Protein AF-0000000078788244 (afdb_homodimer)

Nearest PDB structures (foldseek):
  1vki-assembly1_A  TM=9.410E-01  e=3.505E-19  Agrobacterium fabrum str. C58
  1vjf-assembly1_A  TM=9.534E-01  e=8.726E-17  Caulobacter vibrioides CB15
  8huz-assembly3_B  TM=8.886E-01  e=1.284E-14  Mus musculus
  8huz-assembly4_C  TM=8.875E-01  e=1.465E-14  Mus musculus
  8huz-assembly6_E  TM=8.703E-01  e=2.645E-14  Mus musculus

Solvent-accessible surface area (backbone atoms only — not comparable to full-atom values): 17478 Å² total; per-residue (Å²): 133,55,61,65,56,57,51,50,3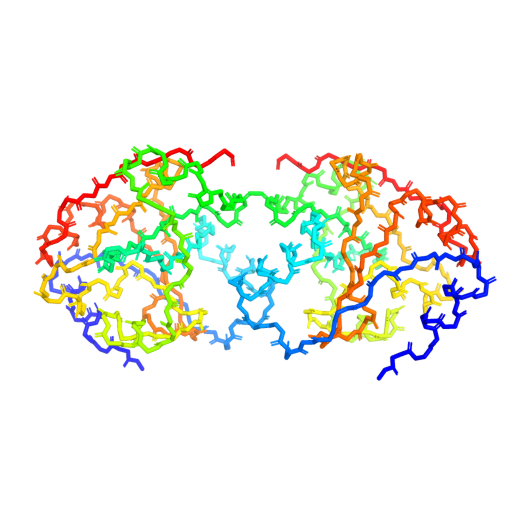4,56,74,70,68,53,68,68,48,78,44,81,50,71,68,66,79,36,70,67,54,47,51,51,53,27,58,75,62,68,34,52,59,53,39,54,45,54,31,26,32,84,85,68,47,34,34,41,35,40,35,46,53,37,47,50,86,49,48,67,60,52,18,57,75,68,74,47,60,68,52,41,75,50,50,62,66,54,35,36,70,43,33,60,27,48,88,75,17,51,29,80,64,21,49,69,56,27,80,79,60,62,60,42,41,36,36,21,52,70,58,73,67,36,67,40,36,44,38,26,65,43,36,50,39,39,42,32,37,32,46,34,62,52,43,64,70,44,50,26,46,75,57,66,49,61,69,63,43,78,41,81,71,107,132,56,60,67,56,56,51,52,34,55,74,71,68,52,70,68,49,81,45,81,52,71,69,68,79,35,70,67,53,47,51,51,52,26,57,76,62,66,33,50,58,54,38,54,44,54,30,26,33,85,85,70,47,34,33,40,36,39,37,46,53,35,47,50,86,48,48,68,60,51,18,60,76,67,74,48,60,68,53,43,75,49,51,63,65,54,35,34,68,42,32,60,27,46,88,74,15,52,28,82,64,22,49,69,56,29,81,79,61,61,62,42,40,36,35,19,53,71,58,74,68,36,68,39,36,44,39,26,66,43,36,49,40,40,41,30,38,33,47,35,61,52,44,64,70,44,51,27,47,73,57,66,49,60,70,60,44,79,40,80,72,108

Secondary structure (DSSP, 8-state):
--HHHHHHHHHHT--EEEEE-SPP-SHHHHHHHHHHHT-B-EEEEEEE-TT--EEEEEEETTS---HHHHHHHTT-S--EEPPHHHHHHHHS--TT---GGGGGG-TT--EEEEEEHHHHT-SEEEE-SSSTTEEEEEEHHHIIIIIHHHTT---EEEE---/--HHHHHHHHHHT--EEEEE-SPP-SHHHHHHHHHHHT-B-EEEEEEE-TT--EEEEEEETTS---HHHHHHHTT-S--EEPPHHHHHHHHS--TT---GGGGGG-TT--EEEEEEHHHHT-SEEEE-SSSTTEEEEEEHHHIIIIIHHHTT---EEEE---

Organism: NCBI:txid997887

pLDDT: mean 93.88, std 5.78, range [55.34, 98.62]

Radius of gyration: 20.74 Å; Cα contacts (8 Å, |Δi|>4): 642; chains: 2; bounding box: 40×56×41 Å

Foldseek 3Di:
DPVVLVVLCVVLVFDKDKDFAPFDDDPVVQVVVCVVRVAFAKDWFWKAAPVGQIEIEIDGPPFDDDQVQVCVVVVHHGIDGDDQVCCCQQQVAGPSQDWPSSNLRRQVQRYAYEYEPVLLPTQWHWHHNRDRRMIMIGGSCCCQPGVCVVSPNNDHHYDHRD/DPVVLVVLCVVLVFDKDKDFAPFDDDPVVQVVVCVVRVAFAKDWFWKAAPVGQIEIEIDGPPFDDDQVQVCVVVVHHGIDGDDQVCCCQQQVAGPSQDWPSSNLSNQVQRYAYEYEPVLLPTQWHWHHNRDRRMIMIGGSCCCQPGVCVVSPNNDHHYDHRD

Structure (mmCIF, N/CA/C/O backbone):
data_AF-0000000078788244-model_v1
#
loop_
_entity.id
_entity.type
_entity.pdbx_description
1 polymer 'YbaK/aminoacyl-tRNA synthetase-associated domain-containing protein'
#
loop_
_atom_site.group_PDB
_atom_site.id
_atom_site.type_symbol
_atom_site.label_atom_id
_atom_site.label_alt_id
_atom_site.label_comp_id
_atom_site.label_asym_id
_atom_site.label_entity_id
_atom_site.label_seq_id
_atom_site.pdbx_PDB_ins_code
_atom_site.Cartn_x
_atom_site.Cartn_y
_atom_site.Cartn_z
_atom_site.occupancy
_atom_site.B_iso_or_equiv
_atom_site.auth_seq_id
_atom_site.auth_comp_id
_atom_site.auth_asym_id
_atom_site.auth_atom_id
_atom_site.pdbx_PDB_model_num
ATOM 1 N N . MET A 1 1 ? -7.57 7.066 21.5 1 55.34 1 MET A N 1
ATOM 2 C CA . MET A 1 1 ? -8.211 8.188 20.828 1 55.34 1 MET A CA 1
ATOM 3 C C . MET A 1 1 ? -7.422 9.477 21.031 1 55.34 1 MET A C 1
ATOM 5 O O . MET A 1 1 ? -6.84 9.688 22.094 1 55.34 1 MET A O 1
ATOM 9 N N . LYS A 1 2 ? -6.844 10.07 19.922 1 69.75 2 LYS A N 1
ATOM 10 C CA . LYS A 1 2 ? -6.176 11.367 20.047 1 69.75 2 LYS A CA 1
ATOM 11 C C . LYS A 1 2 ? -7.188 12.5 20.125 1 69.75 2 LYS A C 1
ATOM 13 O O . LYS A 1 2 ? -7.617 13.031 19.094 1 69.75 2 LYS A O 1
ATOM 18 N N . PRO A 1 3 ? -7.504 12.797 21.328 1 79.62 3 PRO A N 1
ATOM 19 C CA . PRO A 1 3 ? -8.609 13.727 21.562 1 79.62 3 PRO A CA 1
ATOM 20 C C . PRO A 1 3 ? -8.367 15.094 20.922 1 79.62 3 PRO A C 1
ATOM 22 O O . PRO A 1 3 ? -9.32 15.773 20.516 1 79.62 3 PRO A O 1
ATOM 25 N N . GLU A 1 4 ? -7.184 15.414 20.797 1 91.44 4 GLU A N 1
ATOM 26 C CA . GLU A 1 4 ? -6.867 16.75 20.312 1 91.44 4 GLU A CA 1
ATOM 27 C C . GLU A 1 4 ? -7.336 16.953 18.875 1 91.44 4 GLU A C 1
ATOM 29 O O . GLU A 1 4 ? -7.809 18.031 18.5 1 91.44 4 GLU A O 1
ATOM 34 N N . ILE A 1 5 ? -7.328 15.953 18.125 1 95.12 5 ILE A N 1
ATOM 35 C CA . ILE A 1 5 ? -7.73 16.016 16.719 1 95.12 5 ILE A CA 1
ATOM 36 C C . ILE A 1 5 ? -9.234 16.266 16.625 1 95.12 5 ILE A C 1
ATOM 38 O O . ILE A 1 5 ? -9.68 17.188 15.938 1 95.12 5 ILE A O 1
ATOM 42 N N . TYR A 1 6 ? -9.961 15.539 17.391 1 95.62 6 TYR A N 1
ATOM 43 C CA . TYR A 1 6 ? -11.414 15.656 17.344 1 95.62 6 TYR A CA 1
ATOM 44 C C . TYR A 1 6 ? -11.867 17 17.906 1 95.62 6 TYR A C 1
ATOM 46 O O . TYR A 1 6 ? -12.766 17.641 17.359 1 95.62 6 TYR A O 1
ATOM 54 N N . HIS A 1 7 ? -11.242 17.328 18.938 1 96.75 7 HIS A N 1
ATOM 55 C CA . HIS A 1 7 ? -11.555 18.625 19.531 1 96.75 7 HIS A CA 1
ATOM 56 C C . HIS A 1 7 ? -11.328 19.766 18.531 1 96.75 7 HIS A C 1
ATOM 58 O O . HIS A 1 7 ? -12.156 20.656 18.406 1 96.75 7 HIS A O 1
ATOM 64 N N . THR A 1 8 ? -10.195 19.719 17.875 1 96.94 8 THR A N 1
ATOM 65 C CA . THR A 1 8 ? -9.844 20.75 16.906 1 96.94 8 THR A CA 1
ATOM 66 C C . THR A 1 8 ? -10.844 20.766 15.75 1 96.94 8 THR A C 1
ATOM 68 O O . THR A 1 8 ? -11.312 21.828 15.344 1 96.94 8 THR A O 1
ATOM 71 N N . LEU A 1 9 ? -11.219 19.625 15.219 1 97.62 9 LEU A N 1
ATOM 72 C CA . LEU A 1 9 ? -12.195 19.547 14.141 1 97.62 9 LEU A CA 1
ATOM 73 C C . LEU A 1 9 ? -13.539 20.109 14.57 1 97.62 9 LEU A C 1
ATOM 75 O O . LEU A 1 9 ? -14.148 20.891 13.836 1 97.62 9 LEU A O 1
ATOM 79 N N . ASP A 1 10 ? -13.922 19.812 15.766 1 97.25 10 ASP A N 1
ATOM 80 C CA . ASP A 1 10 ? -15.195 20.281 16.297 1 97.25 10 ASP A CA 1
ATOM 81 C C . ASP A 1 10 ? -15.188 21.797 16.484 1 97.25 10 ASP A C 1
ATOM 83 O O . ASP A 1 10 ? -16.141 22.484 16.094 1 97.25 10 ASP A O 1
ATOM 87 N N . LYS A 1 11 ? -14.172 22.234 17.031 1 97.69 11 LYS A N 1
ATOM 88 C CA . LYS A 1 11 ? -14.031 23.672 17.281 1 97.69 11 LYS A CA 1
ATOM 89 C C . LYS A 1 11 ? -14.086 24.453 15.969 1 97.69 11 LYS A C 1
ATOM 91 O O . LYS A 1 11 ? -14.633 25.562 15.93 1 97.69 11 LYS A O 1
ATOM 96 N N . LEU A 1 12 ? -13.531 23.922 14.938 1 98.25 12 LEU A N 1
ATOM 97 C CA . LEU A 1 12 ? -13.453 24.594 13.641 1 98.25 12 LEU A CA 1
ATOM 98 C C . LEU A 1 12 ? -14.734 24.391 12.844 1 98.25 12 LEU A C 1
ATOM 100 O O . LEU A 1 12 ? -14.898 24.969 11.766 1 98.25 12 LEU A O 1
ATOM 104 N N . GLY A 1 13 ? -15.586 23.562 13.32 1 98.19 13 GLY A N 1
ATOM 105 C CA . GLY A 1 13 ? -16.844 23.297 12.633 1 98.19 13 GLY A CA 1
ATOM 106 C C . GLY A 1 13 ? -16.688 22.422 11.406 1 98.19 13 GLY A C 1
ATOM 107 O O . GLY A 1 13 ? -17.438 22.547 10.445 1 98.19 13 GLY A O 1
ATOM 108 N N . ILE A 1 14 ? -15.68 21.609 11.43 1 98.25 14 ILE A N 1
ATOM 109 C CA . ILE A 1 14 ? -15.438 20.719 10.305 1 98.25 14 ILE A CA 1
ATOM 110 C C . ILE A 1 14 ? -16.172 19.391 10.516 1 98.25 14 ILE A C 1
ATOM 112 O O . ILE A 1 14 ? -15.914 18.688 11.508 1 98.25 14 ILE A O 1
ATOM 116 N N . ASP A 1 15 ? -17.016 19.062 9.578 1 97.81 15 ASP A N 1
ATOM 117 C CA . ASP A 1 15 ? -17.734 17.812 9.648 1 97.81 15 ASP A CA 1
ATOM 118 C C . ASP A 1 15 ? -16.859 16.641 9.227 1 97.81 15 ASP A C 1
ATOM 120 O O . ASP A 1 15 ? -16 16.781 8.352 1 97.81 15 ASP A O 1
ATOM 124 N N . TYR A 1 16 ? -17.094 15.539 9.875 1 97.62 16 TYR A N 1
ATOM 125 C CA . TYR A 1 16 ? -16.391 14.32 9.484 1 97.62 16 TYR A CA 1
ATOM 126 C C . TYR A 1 16 ? -17.234 13.094 9.766 1 97.62 16 TYR A C 1
ATOM 128 O O . TYR A 1 16 ? -18.109 13.117 10.641 1 97.62 16 TYR A O 1
ATOM 136 N N . THR A 1 17 ? -17.047 12.055 8.977 1 97.62 17 THR A N 1
ATOM 137 C CA . THR A 1 17 ? -17.531 10.711 9.25 1 97.62 17 THR A CA 1
ATOM 138 C C . THR A 1 17 ? -16.422 9.82 9.797 1 97.62 17 THR A C 1
ATOM 140 O O . THR A 1 17 ? -15.312 9.82 9.266 1 97.62 17 THR A O 1
ATOM 143 N N . SER A 1 18 ? -16.75 9.117 10.875 1 96.25 18 SER A N 1
ATOM 144 C CA . SER A 1 18 ? -15.758 8.266 11.508 1 96.25 18 SER A CA 1
ATOM 145 C C . SER A 1 18 ? -16.141 6.797 11.406 1 96.25 18 SER A C 1
ATOM 147 O O . SER A 1 18 ? -17.312 6.441 11.562 1 96.25 18 SER A O 1
ATOM 149 N N . LEU A 1 19 ? -15.148 6.004 11.133 1 97.06 19 LEU A N 1
ATOM 150 C CA . LEU A 1 19 ? -15.312 4.555 11.078 1 97.06 19 LEU A CA 1
ATOM 151 C C . LEU A 1 19 ? -14.297 3.861 11.984 1 97.06 19 LEU A C 1
ATOM 153 O O . LEU A 1 19 ? -13.086 4.035 11.82 1 97.06 19 LEU A O 1
ATOM 157 N N . GLU A 1 20 ? -14.773 3.131 12.977 1 96.62 20 GLU A N 1
ATOM 158 C CA . GLU A 1 20 ? -13.906 2.314 13.82 1 96.62 20 GLU A CA 1
ATOM 159 C C . GLU A 1 20 ? -13.641 0.951 13.195 1 96.62 20 GLU A C 1
ATOM 161 O O . GLU A 1 20 ? -14.555 0.338 12.625 1 96.62 20 GLU A O 1
ATOM 166 N N . HIS A 1 21 ? -12.445 0.495 13.281 1 95.81 21 HIS A N 1
ATOM 167 C CA . HIS A 1 21 ? -12.039 -0.782 12.703 1 95.81 21 HIS A CA 1
ATOM 168 C C . HIS A 1 21 ? -10.828 -1.359 13.43 1 95.81 21 HIS A C 1
ATOM 170 O O . HIS A 1 21 ? -10.211 -0.681 14.258 1 95.81 21 HIS A O 1
ATOM 176 N N . SER A 1 22 ? -10.5 -2.668 13.203 1 93.44 22 SER A N 1
ATOM 177 C CA . SER A 1 22 ? -9.242 -3.238 13.672 1 93.44 22 SER A CA 1
ATOM 178 C C . SER A 1 22 ? -8.047 -2.598 12.977 1 93.44 22 SER A C 1
ATOM 180 O O . SER A 1 22 ? -8.195 -1.975 11.922 1 93.44 22 SER A O 1
ATOM 182 N N . PRO A 1 23 ? -6.918 -2.668 13.594 1 92.19 23 PRO A N 1
ATOM 183 C CA . PRO A 1 23 ? -5.75 -2.111 12.898 1 92.19 23 PRO A CA 1
ATOM 184 C C . PRO A 1 23 ? -5.594 -2.65 11.484 1 92.19 23 PRO A C 1
ATOM 186 O O . PRO A 1 23 ? -5.719 -3.857 11.258 1 92.19 23 PRO A O 1
ATOM 189 N N . ILE A 1 24 ? -5.449 -1.754 10.516 1 89.88 24 ILE A N 1
ATOM 190 C CA . ILE A 1 24 ? -5.25 -2.141 9.125 1 89.88 24 ILE A CA 1
ATOM 191 C C . ILE A 1 24 ? -3.865 -2.764 8.953 1 89.88 24 ILE A C 1
ATOM 193 O O . ILE A 1 24 ? -2.852 -2.133 9.266 1 89.88 24 ILE A O 1
ATOM 197 N N . MET A 1 25 ? -3.852 -3.971 8.484 1 84.56 25 MET A N 1
ATOM 198 C CA . MET A 1 25 ? -2.58 -4.68 8.359 1 84.56 25 MET A CA 1
ATOM 199 C C . MET A 1 25 ? -2.309 -5.059 6.906 1 84.56 25 MET A C 1
ATOM 201 O O . MET A 1 25 ? -1.185 -5.418 6.551 1 84.56 25 MET A O 1
ATOM 205 N N . THR A 1 26 ? -3.404 -4.984 6.113 1 85.5 26 THR A N 1
ATOM 206 C CA . THR A 1 26 ? -3.25 -5.438 4.734 1 85.5 26 THR A CA 1
ATOM 207 C C . THR A 1 26 ? -3.846 -4.426 3.764 1 85.5 26 THR A C 1
ATOM 209 O O . THR A 1 26 ? -4.688 -3.609 4.148 1 85.5 26 THR A O 1
ATOM 212 N N . MET A 1 27 ? -3.455 -4.52 2.582 1 84.81 27 MET A N 1
ATOM 213 C CA . MET A 1 27 ? -4.008 -3.688 1.518 1 84.81 27 MET A CA 1
ATOM 214 C C . MET A 1 27 ? -5.512 -3.908 1.38 1 84.81 27 MET A C 1
ATOM 216 O O . MET A 1 27 ? -6.27 -2.957 1.18 1 84.81 27 MET A O 1
ATOM 220 N N . GLU A 1 28 ? -5.895 -5.184 1.442 1 87.56 28 GLU A N 1
ATOM 221 C CA . GLU A 1 28 ? -7.305 -5.543 1.327 1 87.56 28 GLU A CA 1
ATOM 222 C C . GLU A 1 28 ? -8.148 -4.82 2.377 1 87.56 28 GLU A C 1
ATOM 224 O O . GLU A 1 28 ? -9.188 -4.246 2.057 1 87.56 28 GLU A O 1
ATOM 229 N N . GLU A 1 29 ? -7.727 -4.844 3.539 1 90.44 29 GLU A N 1
ATOM 230 C CA . GLU A 1 29 ? -8.43 -4.176 4.633 1 90.44 29 GLU A CA 1
ATOM 231 C C . GLU A 1 29 ? -8.531 -2.674 4.383 1 90.44 29 GLU A C 1
ATOM 233 O O . GLU A 1 29 ? -9.602 -2.084 4.57 1 90.44 29 GLU A O 1
ATOM 238 N N . GLY A 1 30 ? -7.445 -2.09 3.955 1 90.81 30 GLY A N 1
ATOM 239 C CA . GLY A 1 30 ? -7.445 -0.669 3.646 1 90.81 30 GLY A CA 1
ATOM 240 C C . GLY A 1 30 ? -8.406 -0.302 2.531 1 90.81 30 GLY A C 1
ATOM 241 O O . GLY A 1 30 ? -9.141 0.684 2.635 1 90.81 30 GLY A O 1
ATOM 242 N N . THR A 1 31 ? -8.406 -1.145 1.59 1 88.81 31 THR A N 1
ATOM 243 C CA . THR A 1 31 ? -9.289 -0.929 0.448 1 88.81 31 THR A CA 1
ATOM 244 C C . THR A 1 31 ? -10.75 -0.995 0.875 1 88.81 31 THR A C 1
ATOM 246 O O . THR A 1 31 ? -11.562 -0.161 0.466 1 88.81 31 THR A O 1
ATOM 249 N N . MET A 1 32 ? -11.055 -1.931 1.668 1 90.81 32 MET A N 1
ATOM 250 C CA . MET A 1 32 ? -12.422 -2.119 2.139 1 90.81 32 MET A CA 1
ATOM 251 C C . MET A 1 32 ? -12.875 -0.928 2.975 1 90.81 32 MET A C 1
ATOM 253 O O . MET A 1 32 ? -14.008 -0.459 2.83 1 90.81 32 MET A O 1
ATOM 257 N N . ILE A 1 33 ? -12.039 -0.5 3.785 1 94.06 33 ILE A N 1
ATOM 258 C CA . ILE A 1 33 ? -12.367 0.625 4.656 1 94.06 33 ILE A CA 1
ATOM 259 C C . ILE A 1 33 ? -12.594 1.879 3.814 1 94.06 33 ILE A C 1
ATOM 261 O O . ILE A 1 33 ? -13.555 2.617 4.035 1 94.06 33 ILE A O 1
ATOM 265 N N . ALA A 1 34 ? -11.727 2.113 2.832 1 93.19 34 ALA A N 1
ATOM 266 C CA . ALA A 1 34 ? -11.875 3.266 1.945 1 93.19 34 ALA A CA 1
ATOM 267 C C . ALA A 1 34 ? -13.195 3.207 1.183 1 93.19 34 ALA A C 1
ATOM 269 O O . ALA A 1 34 ? -13.852 4.23 0.998 1 93.19 34 ALA A O 1
ATOM 270 N N . GLN A 1 35 ? -13.531 2.014 0.773 1 90.5 35 GLN A N 1
ATOM 271 C CA . GLN A 1 35 ? -14.789 1.818 0.057 1 90.5 35 GLN A CA 1
ATOM 272 C C . GLN A 1 35 ? -15.984 2.107 0.958 1 90.5 35 GLN A C 1
ATOM 274 O O . GLN A 1 35 ? -16.938 2.777 0.543 1 90.5 35 GLN A O 1
ATOM 279 N N . LYS A 1 36 ? -15.953 1.648 2.176 1 94.75 36 LYS A N 1
ATOM 280 C CA . LYS A 1 36 ? -17.031 1.868 3.139 1 94.75 36 LYS A CA 1
ATOM 281 C C . LYS A 1 36 ? -17.219 3.357 3.416 1 94.75 36 LYS A C 1
ATOM 283 O O . LYS A 1 36 ? -18.359 3.822 3.572 1 94.75 36 LYS A O 1
ATOM 288 N N . LEU A 1 37 ? -16.156 4.07 3.438 1 95.88 37 LEU A N 1
ATOM 289 C CA . LEU A 1 37 ? -16.203 5.5 3.729 1 95.88 37 LEU A CA 1
ATOM 290 C C . LEU A 1 37 ? -16.438 6.305 2.457 1 95.88 37 LEU A C 1
ATOM 292 O O . LEU A 1 37 ? -16.703 7.508 2.52 1 95.88 37 LEU A O 1
ATOM 296 N N . ASN A 1 38 ? -16.328 5.66 1.336 1 93.75 38 ASN A N 1
ATOM 297 C CA . ASN A 1 38 ? -16.453 6.309 0.036 1 93.75 38 ASN A CA 1
ATOM 298 C C . ASN A 1 38 ? -15.477 7.465 -0.12 1 93.75 38 ASN A C 1
ATOM 300 O O . ASN A 1 38 ? -15.875 8.594 -0.424 1 93.75 38 ASN A O 1
ATOM 304 N N . VAL A 1 39 ? -14.219 7.129 0.109 1 93.56 39 VAL A N 1
ATOM 305 C CA . VAL A 1 39 ? -13.156 8.117 -0.05 1 93.56 39 VAL A CA 1
ATOM 306 C C . VAL A 1 39 ? -12.078 7.574 -0.984 1 93.56 39 VAL A C 1
ATOM 308 O O . VAL A 1 39 ? -12 6.363 -1.216 1 93.56 39 VAL A O 1
ATOM 311 N N . THR A 1 40 ? -11.352 8.508 -1.466 1 82.75 40 THR A N 1
ATOM 312 C CA . THR A 1 40 ? -10.156 8.117 -2.205 1 82.75 40 THR A CA 1
ATOM 313 C C . THR A 1 40 ? -9.031 7.738 -1.249 1 82.75 40 THR A C 1
ATOM 315 O O . THR A 1 40 ? -8.711 8.492 -0.332 1 82.75 40 THR A O 1
ATOM 318 N N . PRO A 1 41 ? -8.516 6.551 -1.471 1 85 41 PRO A N 1
ATOM 319 C CA . PRO A 1 41 ? -7.387 6.18 -0.615 1 85 41 PRO A CA 1
ATOM 320 C C . PRO A 1 41 ? -6.172 7.086 -0.811 1 85 41 PRO A C 1
ATOM 322 O O . PRO A 1 41 ? -5.793 7.375 -1.947 1 85 41 PRO A O 1
ATOM 325 N N . CYS A 1 42 ? -5.695 7.562 0.242 1 89.31 42 CYS A N 1
ATOM 326 C CA . CYS A 1 42 ? -4.551 8.469 0.258 1 89.31 42 CYS A CA 1
ATOM 327 C C . CYS A 1 42 ? -3.463 7.957 1.193 1 89.31 42 CYS A C 1
ATOM 329 O O . CYS A 1 42 ? -3.758 7.398 2.25 1 89.31 42 CYS A O 1
ATOM 331 N N . LYS A 1 43 ? -2.26 8.016 0.694 1 90.5 43 LYS A N 1
ATOM 332 C CA . LYS A 1 43 ? -1.175 7.699 1.618 1 90.5 43 LYS A CA 1
ATOM 333 C C . LYS A 1 43 ? -0.382 8.945 1.986 1 90.5 43 LYS A C 1
ATOM 335 O O . LYS A 1 43 ? -0.281 9.883 1.188 1 90.5 43 LYS A O 1
ATOM 340 N N . ASN A 1 44 ? 0.093 8.969 3.227 1 95.06 44 ASN A N 1
ATOM 341 C CA . ASN A 1 44 ? 0.885 10.039 3.816 1 95.06 44 ASN A CA 1
ATOM 342 C C . ASN A 1 44 ? 2.312 9.586 4.109 1 95.06 44 ASN A C 1
ATOM 344 O O . ASN A 1 44 ? 2.525 8.648 4.879 1 95.06 44 ASN A O 1
ATOM 348 N N . LEU A 1 45 ? 3.238 10.266 3.469 1 96.12 45 LEU A N 1
ATOM 349 C CA . LEU A 1 45 ? 4.645 9.906 3.627 1 96.12 45 LEU A CA 1
ATOM 350 C C . LEU A 1 45 ? 5.418 11.023 4.32 1 96.12 45 LEU A C 1
ATOM 352 O O . LEU A 1 45 ? 5.285 12.195 3.959 1 96.12 45 LEU A O 1
ATOM 356 N N . PHE A 1 46 ? 6.109 10.664 5.328 1 97.44 46 PHE A N 1
ATOM 357 C CA . PHE A 1 46 ? 6.918 11.617 6.078 1 97.44 46 PHE A CA 1
ATOM 358 C C . PHE A 1 46 ? 8.383 11.547 5.648 1 97.44 46 PHE A C 1
ATOM 360 O O . PHE A 1 46 ? 9.047 10.539 5.883 1 97.44 46 PHE A O 1
ATOM 367 N N . LEU A 1 47 ? 8.867 12.57 4.992 1 97.94 47 LEU A N 1
ATOM 368 C CA . LEU A 1 47 ? 10.18 12.594 4.352 1 97.94 47 LEU A CA 1
ATOM 369 C C . LEU A 1 47 ? 11.078 13.633 5.008 1 97.94 47 LEU A C 1
ATOM 371 O O . LEU A 1 47 ? 10.602 14.523 5.715 1 97.94 47 LEU A O 1
ATOM 375 N N . VAL A 1 48 ? 12.336 13.453 4.766 1 98.38 48 VAL A N 1
ATOM 376 C CA . VAL A 1 48 ? 13.336 14.383 5.301 1 98.38 48 VAL A CA 1
ATOM 377 C C . VAL A 1 48 ? 14.492 14.516 4.312 1 98.38 48 VAL A C 1
ATOM 379 O O . VAL A 1 48 ? 14.805 13.578 3.582 1 98.38 48 VAL A O 1
ATOM 382 N N . ASN A 1 49 ? 15.039 15.766 4.219 1 98.19 49 ASN A N 1
ATOM 383 C CA . ASN A 1 49 ? 16.219 15.945 3.383 1 98.19 49 ASN A CA 1
ATOM 384 C C . ASN A 1 49 ? 17.484 16.078 4.227 1 98.19 49 ASN A C 1
ATOM 386 O O . ASN A 1 49 ? 17.453 15.914 5.445 1 98.19 49 ASN A O 1
ATOM 390 N N . LYS A 1 50 ? 18.609 16.359 3.57 1 96.69 50 LYS A N 1
ATOM 391 C CA . LYS A 1 50 ? 19.906 16.406 4.234 1 96.69 50 LYS A CA 1
ATOM 392 C C . LYS A 1 50 ? 19.984 17.594 5.191 1 96.69 50 LYS A C 1
ATOM 394 O O . LYS A 1 50 ? 20.703 17.547 6.191 1 96.69 50 LYS A O 1
ATOM 399 N N . GLN A 1 51 ? 19.297 18.609 4.91 1 97.19 51 GLN A N 1
ATOM 400 C CA . GLN A 1 51 ? 19.312 19.828 5.719 1 97.19 51 GLN A CA 1
ATOM 401 C C . GLN A 1 51 ? 18.375 19.703 6.914 1 97.19 51 GLN A C 1
ATOM 403 O O . GLN A 1 51 ? 18.156 20.656 7.652 1 97.19 51 GLN A O 1
ATOM 408 N N . LYS A 1 52 ? 17.75 18.5 7.047 1 96.75 52 LYS A N 1
ATOM 409 C CA . LYS A 1 52 ? 16.828 18.203 8.141 1 96.75 52 LYS A CA 1
ATOM 410 C C . LYS A 1 52 ? 15.555 19.031 8.039 1 96.75 52 LYS A C 1
ATOM 412 O O . LYS A 1 52 ? 15.047 19.531 9.047 1 96.75 52 LYS A O 1
ATOM 417 N N . GLU A 1 53 ? 15.258 19.344 6.848 1 97.75 53 GLU A N 1
ATOM 418 C CA . GLU A 1 53 ? 13.906 19.828 6.578 1 97.75 53 GLU A CA 1
ATOM 419 C C . GLU A 1 53 ? 12.922 18.672 6.426 1 97.75 53 GLU A C 1
ATOM 421 O O . GLU A 1 53 ? 13.234 17.672 5.77 1 97.75 53 GLU A O 1
ATOM 426 N N . TYR A 1 54 ? 11.758 18.828 7.043 1 98.62 54 TYR A N 1
ATOM 427 C CA . TYR A 1 54 ? 10.781 17.75 7.066 1 98.62 54 TYR A CA 1
ATOM 428 C C . TYR A 1 54 ? 9.594 18.062 6.172 1 98.62 54 TYR A C 1
ATOM 430 O O . TYR A 1 54 ? 9.133 19.203 6.109 1 98.62 54 TYR A O 1
ATOM 438 N N . PHE A 1 55 ? 9.094 16.969 5.516 1 98.62 55 PHE A N 1
ATOM 439 C CA . PHE A 1 55 ? 7.996 17.094 4.562 1 98.62 55 PHE A CA 1
ATOM 440 C C . PHE A 1 55 ? 6.934 16.031 4.816 1 98.62 55 PHE A C 1
ATOM 442 O O . PHE A 1 55 ? 7.258 14.867 5.051 1 98.62 55 PHE A O 1
ATOM 449 N N . LEU A 1 56 ? 5.742 16.422 4.84 1 98.44 56 LEU A N 1
ATOM 450 C CA . LEU A 1 56 ? 4.605 15.516 4.773 1 98.44 56 LEU A CA 1
ATOM 451 C C . LEU A 1 56 ? 3.998 15.5 3.377 1 98.44 56 LEU A C 1
ATOM 453 O O . LEU A 1 56 ? 3.469 16.516 2.918 1 98.44 56 LEU A O 1
ATOM 457 N N . LEU A 1 57 ? 4.098 14.383 2.758 1 97.56 57 LEU A N 1
ATOM 458 C CA . LEU A 1 57 ? 3.639 14.242 1.38 1 97.56 57 LEU A CA 1
ATOM 459 C C . LEU A 1 57 ? 2.342 13.445 1.315 1 97.56 57 LEU A C 1
ATOM 461 O O . LEU A 1 57 ? 2.279 12.312 1.801 1 97.56 57 LEU A O 1
ATOM 465 N N . LEU A 1 58 ? 1.327 14.023 0.725 1 96.69 58 LEU A N 1
ATOM 466 C CA . LEU A 1 58 ? 0.057 13.352 0.478 1 96.69 58 LEU A CA 1
ATOM 467 C C . LEU A 1 58 ? -0.056 12.922 -0.981 1 96.69 58 LEU A C 1
ATOM 469 O O . LEU A 1 58 ? 0.021 13.758 -1.886 1 96.69 58 LEU A O 1
ATOM 473 N N . LEU A 1 59 ? -0.222 11.633 -1.164 1 93.38 59 LEU A N 1
ATOM 474 C CA . LEU A 1 59 ? -0.381 11.055 -2.494 1 93.38 59 LEU A CA 1
ATOM 475 C C . LEU A 1 59 ? -1.52 10.039 -2.514 1 93.38 59 LEU A C 1
ATOM 477 O O . LEU A 1 59 ? -1.863 9.469 -1.478 1 93.38 59 LEU A O 1
ATOM 481 N N . SER A 1 60 ? -2.033 9.906 -3.725 1 89.56 60 SER A N 1
ATOM 482 C CA . SER A 1 60 ? -2.984 8.812 -3.871 1 89.56 60 SER A CA 1
ATOM 483 C C . SER A 1 60 ? -2.326 7.465 -3.58 1 89.56 60 SER A C 1
ATOM 485 O O . SER A 1 60 ? -1.151 7.262 -3.895 1 89.56 60 SER A O 1
ATOM 487 N N . GLU A 1 61 ? -3.076 6.551 -3.008 1 85.44 61 GLU A N 1
ATOM 488 C CA . GLU A 1 61 ? -2.557 5.227 -2.682 1 85.44 61 GLU A CA 1
ATOM 489 C C . GLU A 1 61 ? -1.983 4.539 -3.918 1 85.44 61 GLU A C 1
ATOM 491 O O . GLU A 1 61 ? -1.039 3.754 -3.816 1 85.44 61 GLU A O 1
ATOM 496 N N . ASN A 1 62 ? -2.434 4.965 -5.141 1 79.25 62 ASN A N 1
ATOM 497 C CA . ASN A 1 62 ? -2.096 4.27 -6.379 1 79.25 62 ASN A CA 1
ATOM 498 C C . ASN A 1 62 ? -0.92 4.934 -7.09 1 79.25 62 ASN A C 1
ATOM 500 O O . ASN A 1 62 ? -0.558 4.539 -8.203 1 79.25 62 ASN A O 1
ATOM 504 N N . LYS A 1 63 ? -0.375 5.871 -6.422 1 85.44 63 LYS A N 1
ATOM 505 C CA . LYS A 1 63 ? 0.764 6.547 -7.043 1 85.44 63 LYS A CA 1
ATOM 506 C C . LYS A 1 63 ? 2.076 6.125 -6.387 1 85.44 63 LYS A C 1
ATOM 508 O O . LYS A 1 63 ? 2.133 5.93 -5.168 1 85.44 63 LYS A O 1
ATOM 513 N N . LYS A 1 64 ? 3.053 6.02 -7.297 1 81.62 64 LYS A N 1
ATOM 514 C CA . LYS A 1 64 ? 4.391 5.684 -6.82 1 81.62 64 LYS A CA 1
ATOM 515 C C . LYS A 1 64 ? 5.117 6.922 -6.305 1 81.62 64 LYS A C 1
ATOM 517 O O . LYS A 1 64 ? 4.973 8.008 -6.859 1 81.62 64 LYS A O 1
ATOM 522 N N . LEU A 1 65 ? 5.855 6.719 -5.254 1 88.25 65 LEU A N 1
ATOM 523 C CA . LEU A 1 65 ? 6.742 7.773 -4.777 1 88.25 65 LEU A CA 1
ATOM 524 C C . LEU A 1 65 ? 8.023 7.82 -5.602 1 88.25 65 LEU A C 1
ATOM 526 O O . LEU A 1 65 ? 8.75 6.828 -5.691 1 88.25 65 LEU A O 1
ATOM 530 N N . SER A 1 66 ? 8.242 8.875 -6.285 1 89.94 66 SER A N 1
ATOM 531 C CA . SER A 1 66 ? 9.555 9.211 -6.82 1 89.94 66 SER A CA 1
ATOM 532 C C . SER A 1 66 ? 10.211 10.32 -6.012 1 89.94 66 SER A C 1
ATOM 534 O O . SER A 1 66 ? 10.016 11.508 -6.301 1 89.94 66 SER A O 1
ATOM 536 N N . ALA A 1 67 ? 10.984 9.906 -5.059 1 93 67 ALA A N 1
ATOM 537 C CA . ALA A 1 67 ? 11.625 10.875 -4.18 1 93 67 ALA A CA 1
ATOM 538 C C . ALA A 1 67 ? 12.477 11.859 -4.98 1 93 67 ALA A C 1
ATOM 540 O O . ALA A 1 67 ? 12.523 13.047 -4.664 1 93 67 ALA A O 1
ATOM 541 N N . LYS A 1 68 ? 13.07 11.328 -6.051 1 93.62 68 LYS A N 1
ATOM 542 C CA . LYS A 1 68 ? 13.914 12.164 -6.902 1 93.62 68 LYS A CA 1
ATOM 543 C C . LYS A 1 68 ? 13.078 13.227 -7.617 1 93.62 68 LYS A C 1
ATOM 545 O O . LYS A 1 68 ? 13.445 14.398 -7.641 1 93.62 68 LYS A O 1
ATOM 550 N N . SER A 1 69 ? 11.961 12.828 -8.117 1 95.44 69 SER A N 1
ATOM 551 C CA . SER A 1 69 ? 11.086 13.758 -8.828 1 95.44 69 SER A CA 1
ATOM 552 C C . SER A 1 69 ? 10.531 14.828 -7.895 1 95.44 69 SER A C 1
ATOM 554 O O . SER A 1 69 ? 10.5 16 -8.25 1 95.44 69 SER A O 1
ATOM 556 N N . ILE A 1 70 ? 10.164 14.375 -6.707 1 96.88 70 ILE A N 1
ATOM 557 C CA . ILE A 1 70 ? 9.602 15.312 -5.742 1 96.88 70 ILE A CA 1
ATOM 558 C C . ILE A 1 70 ? 10.664 16.297 -5.297 1 96.88 70 ILE A C 1
ATOM 560 O O . ILE A 1 70 ? 10.414 17.5 -5.227 1 96.88 70 ILE A O 1
ATOM 564 N N . ALA A 1 71 ? 11.852 15.797 -5.043 1 97.69 71 ALA A N 1
ATOM 565 C CA . ALA A 1 71 ? 12.953 16.656 -4.629 1 97.69 71 ALA A CA 1
ATOM 566 C C . ALA A 1 71 ? 13.211 17.75 -5.668 1 97.69 71 ALA A C 1
ATOM 568 O O . ALA A 1 71 ? 13.398 18.922 -5.316 1 97.69 71 ALA A O 1
ATOM 569 N N . LYS A 1 72 ? 13.148 17.375 -6.871 1 97.38 72 LYS A N 1
ATOM 570 C CA . LYS A 1 72 ? 13.375 18.312 -7.965 1 97.38 72 LYS A CA 1
ATOM 571 C C . LYS A 1 72 ? 12.273 19.375 -8.016 1 97.38 72 LYS A C 1
ATOM 573 O O . LYS A 1 72 ? 12.562 20.562 -8.18 1 97.38 72 LYS A O 1
ATOM 578 N N . GLN A 1 73 ? 11.07 18.969 -7.836 1 97.19 73 GLN A N 1
ATOM 579 C CA . GLN A 1 73 ? 9.93 19.875 -7.914 1 97.19 73 GLN A CA 1
ATOM 580 C C . GLN A 1 73 ? 10 20.938 -6.82 1 97.19 73 GLN A C 1
ATOM 582 O O . GLN A 1 73 ? 9.578 22.078 -7.027 1 97.19 73 GLN A O 1
ATOM 587 N N . ILE A 1 74 ? 10.57 20.578 -5.691 1 97.31 74 ILE A N 1
ATOM 588 C CA . ILE A 1 74 ? 10.531 21.5 -4.566 1 97.31 74 ILE A CA 1
ATOM 589 C C . ILE A 1 74 ? 11.922 22.094 -4.336 1 97.31 74 ILE A C 1
ATOM 591 O O . ILE A 1 74 ? 12.172 22.734 -3.316 1 97.31 74 ILE A O 1
ATOM 595 N N . ASP A 1 75 ? 12.828 21.844 -5.246 1 97.5 75 ASP A N 1
ATOM 596 C CA . ASP A 1 75 ? 14.195 22.328 -5.188 1 97.5 75 ASP A CA 1
ATOM 597 C C . ASP A 1 75 ? 14.867 21.938 -3.877 1 97.5 75 ASP A C 1
ATOM 599 O O . ASP A 1 75 ? 15.398 22.781 -3.158 1 97.5 75 ASP A O 1
ATOM 603 N N . SER A 1 76 ? 14.812 20.656 -3.578 1 97.62 76 SER A N 1
ATOM 604 C CA . SER A 1 76 ? 15.383 20.078 -2.361 1 97.62 76 SER A CA 1
ATOM 605 C C . SER A 1 76 ? 16.5 19.094 -2.684 1 97.62 76 SER A C 1
ATOM 607 O O . SER A 1 76 ? 16.594 18.594 -3.805 1 97.62 76 SER A O 1
ATOM 609 N N . SER A 1 77 ? 17.344 18.953 -1.724 1 97.56 77 SER A N 1
ATOM 610 C CA . SER A 1 77 ? 18.266 17.828 -1.814 1 97.56 77 SER A CA 1
ATOM 611 C C . SER A 1 77 ? 17.531 16.5 -1.723 1 97.56 77 SER 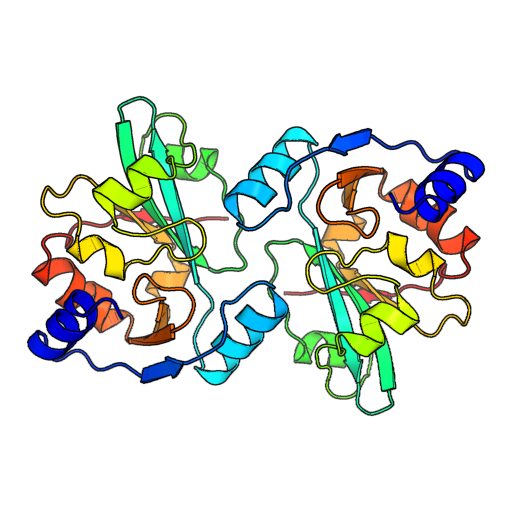A C 1
ATOM 613 O O . SER A 1 77 ? 16.297 16.469 -1.635 1 97.56 77 SER A O 1
ATOM 615 N N . HIS A 1 78 ? 18.281 15.477 -1.767 1 97 78 HIS A N 1
ATOM 616 C CA . HIS A 1 78 ? 17.734 14.125 -1.729 1 97 78 HIS A CA 1
ATOM 617 C C . HIS A 1 78 ? 16.781 13.938 -0.553 1 97 78 HIS A C 1
ATOM 619 O O . HIS A 1 78 ? 17.062 14.398 0.556 1 97 78 HIS A O 1
ATOM 625 N N . LEU A 1 79 ? 15.664 13.297 -0.86 1 97.31 79 LEU A N 1
ATOM 626 C CA . LEU A 1 79 ? 14.672 13.008 0.166 1 97.31 79 LEU A CA 1
ATOM 627 C C . LEU A 1 79 ? 14.734 11.547 0.589 1 97.31 79 LEU A C 1
ATOM 629 O O . LEU A 1 79 ? 14.914 10.656 -0.249 1 97.31 79 LEU A O 1
ATOM 633 N N . SER A 1 80 ? 14.602 11.289 1.858 1 95.75 80 SER A N 1
ATOM 634 C CA . SER A 1 80 ? 14.461 9.961 2.438 1 95.75 80 SER A CA 1
ATOM 635 C C . SER A 1 80 ? 13.328 9.922 3.457 1 95.75 80 SER A C 1
ATOM 637 O O . SER A 1 80 ? 12.75 10.953 3.789 1 95.75 80 SER A O 1
ATOM 639 N N . PHE A 1 81 ? 12.984 8.758 3.848 1 95.94 81 PHE A N 1
ATOM 640 C CA . PHE A 1 81 ? 11.961 8.648 4.879 1 95.94 81 PHE A CA 1
ATOM 641 C C . PHE A 1 81 ? 12.5 9.102 6.23 1 95.94 81 PHE A C 1
ATOM 643 O O . PHE A 1 81 ? 1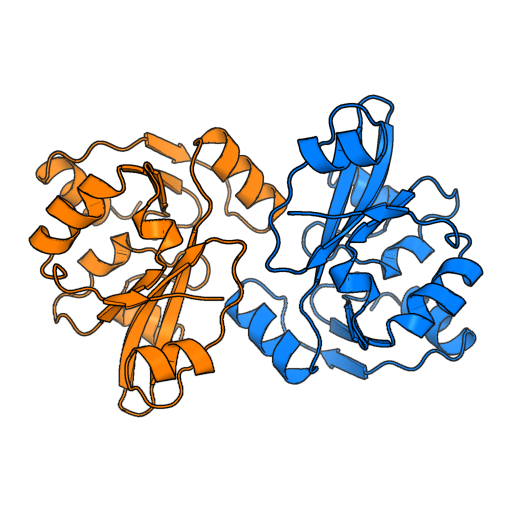3.625 8.758 6.602 1 95.94 81 PHE A O 1
ATOM 650 N N . ALA A 1 82 ? 11.656 9.867 6.891 1 96.62 82 ALA A N 1
ATOM 651 C CA . ALA A 1 82 ? 12.039 10.305 8.234 1 96.62 82 ALA A CA 1
ATOM 652 C C . ALA A 1 82 ? 11.961 9.141 9.227 1 96.62 82 ALA A C 1
ATOM 654 O O . ALA A 1 82 ? 11.273 8.156 8.984 1 96.62 82 ALA A O 1
ATOM 655 N N . SER A 1 83 ? 12.641 9.25 10.359 1 95 83 SER A N 1
ATOM 656 C CA . SER A 1 83 ? 12.719 8.18 11.352 1 95 83 SER A CA 1
ATOM 657 C C . SER A 1 83 ? 11.43 8.086 12.156 1 95 83 SER A C 1
ATOM 659 O O . SER A 1 83 ? 10.648 9.039 12.211 1 95 83 SER A O 1
ATOM 661 N N . ASP A 1 84 ? 11.32 6.922 12.812 1 93.56 84 ASP A N 1
ATOM 662 C CA . ASP A 1 84 ? 10.211 6.754 13.742 1 93.56 84 ASP A CA 1
ATOM 663 C C . ASP A 1 84 ? 10.242 7.816 14.844 1 93.56 84 ASP A C 1
ATOM 665 O O . ASP A 1 84 ? 9.203 8.328 15.25 1 93.56 84 ASP A O 1
ATOM 669 N N . GLU A 1 85 ? 11.391 8.102 15.266 1 95.69 85 GLU A N 1
ATOM 670 C CA . GLU A 1 85 ? 11.57 9.109 16.297 1 95.69 85 GLU A CA 1
ATOM 671 C C . GLU A 1 85 ? 11.102 10.484 15.828 1 95.69 85 GLU A C 1
ATOM 673 O O . GLU A 1 85 ? 10.422 11.203 16.562 1 95.69 85 GLU A O 1
ATOM 678 N N . ASP A 1 86 ? 11.438 10.852 14.625 1 95.94 86 ASP A N 1
ATOM 679 C CA . ASP A 1 86 ? 11 12.125 14.062 1 95.94 86 ASP A CA 1
ATOM 680 C C . ASP A 1 86 ? 9.477 12.172 13.922 1 95.94 86 ASP A C 1
ATOM 682 O O . ASP A 1 86 ? 8.859 13.195 14.203 1 95.94 86 ASP A O 1
ATOM 686 N N . MET A 1 87 ? 8.906 11.062 13.516 1 94.69 87 MET A N 1
ATOM 687 C CA . MET A 1 87 ? 7.461 10.969 13.367 1 94.69 87 MET A CA 1
ATOM 688 C C . MET A 1 87 ? 6.758 11.203 14.695 1 94.69 87 MET A C 1
ATOM 690 O O . MET A 1 87 ? 5.773 11.945 14.766 1 94.69 87 MET A O 1
ATOM 694 N N . LYS A 1 88 ? 7.258 10.578 15.703 1 94.56 88 LYS A N 1
ATOM 695 C CA . LYS A 1 88 ? 6.684 10.742 17.031 1 94.56 88 LYS A CA 1
ATOM 696 C C . LYS A 1 88 ? 6.867 12.172 17.531 1 94.56 88 LYS A C 1
ATOM 698 O O . LYS A 1 88 ? 5.926 12.781 18.047 1 94.56 88 LYS A O 1
ATOM 703 N N . ARG A 1 89 ? 8.008 12.656 17.359 1 95.31 89 ARG A N 1
ATOM 704 C CA . ARG A 1 89 ? 8.367 13.977 17.891 1 95.31 89 ARG A CA 1
ATOM 705 C C . ARG A 1 89 ? 7.586 15.07 17.172 1 95.31 89 ARG A C 1
ATOM 707 O O . ARG A 1 89 ? 7.082 16 17.812 1 95.31 89 ARG A O 1
ATOM 714 N N . LEU A 1 90 ? 7.426 14.977 15.883 1 96.25 90 LEU A N 1
ATOM 715 C CA . LEU A 1 90 ? 6.914 16.094 15.102 1 96.25 90 LEU A CA 1
ATOM 716 C C . LEU A 1 90 ? 5.426 15.93 14.82 1 96.25 90 LEU A C 1
ATOM 718 O O . LEU A 1 90 ? 4.695 16.906 14.711 1 96.25 90 LEU A O 1
ATOM 722 N N . LEU A 1 91 ? 4.961 14.664 14.734 1 95.25 91 LEU A N 1
ATOM 723 C CA . LEU A 1 91 ? 3.588 14.445 14.289 1 95.25 91 LEU A CA 1
ATOM 724 C C . LEU A 1 91 ? 2.812 13.617 15.312 1 95.25 91 LEU A C 1
ATOM 726 O O . LEU A 1 91 ? 1.619 13.359 15.133 1 95.25 91 LEU A O 1
ATOM 730 N N . SER A 1 92 ? 3.434 13.125 16.328 1 93.5 92 SER A N 1
ATOM 731 C CA . SER A 1 92 ? 2.805 12.32 17.375 1 93.5 92 SER A CA 1
ATOM 732 C C . SER A 1 92 ? 2.137 11.086 16.781 1 93.5 92 SER A C 1
ATOM 734 O O . SER A 1 92 ? 0.974 10.797 17.078 1 93.5 92 SER A O 1
ATOM 736 N N . THR A 1 93 ? 2.873 10.438 15.906 1 92.94 93 THR A N 1
ATOM 737 C CA . THR A 1 93 ? 2.338 9.25 15.242 1 92.94 93 THR A CA 1
ATOM 738 C C . THR A 1 93 ? 3.428 8.203 15.039 1 92.94 93 THR A C 1
ATOM 740 O O . THR A 1 93 ? 4.551 8.367 15.523 1 92.94 93 THR A O 1
ATOM 743 N N . THR A 1 94 ? 3.049 7.055 14.539 1 89.25 94 THR A N 1
ATOM 744 C CA . THR A 1 94 ? 3.939 5.945 14.211 1 89.25 94 THR A CA 1
ATOM 745 C C . THR A 1 94 ? 3.77 5.527 12.758 1 89.25 94 THR A C 1
ATOM 747 O O . THR A 1 94 ? 2.771 5.871 12.117 1 89.25 94 THR A O 1
ATOM 750 N N . PRO A 1 95 ? 4.812 4.875 12.25 1 87.88 95 PRO A N 1
ATOM 751 C CA . PRO A 1 95 ? 4.645 4.375 10.883 1 87.88 95 PRO A CA 1
ATOM 752 C C . PRO A 1 95 ? 3.342 3.604 10.695 1 87.88 95 PRO A C 1
ATOM 754 O O . PRO A 1 95 ? 2.953 2.816 11.562 1 87.88 95 PRO A O 1
ATOM 757 N N . GLY A 1 96 ? 2.654 3.877 9.641 1 83.69 96 GLY A N 1
ATOM 758 C CA . GLY A 1 96 ? 1.385 3.221 9.375 1 83.69 96 GLY A CA 1
ATOM 759 C C . GLY A 1 96 ? 0.183 4.055 9.773 1 83.69 96 GLY A C 1
ATOM 760 O O . GLY A 1 96 ? -0.943 3.77 9.359 1 83.69 96 GLY A O 1
ATOM 761 N N . ALA A 1 97 ? 0.404 5.129 10.539 1 89.88 97 ALA A N 1
ATOM 762 C CA . ALA A 1 97 ? -0.705 5.953 11.008 1 89.88 97 ALA A CA 1
ATOM 763 C C . ALA A 1 97 ? -0.452 7.43 10.719 1 89.88 97 ALA A C 1
ATOM 765 O O . ALA A 1 97 ? -1.052 8.305 11.352 1 89.88 97 ALA A O 1
ATOM 766 N N . VAL A 1 98 ? 0.479 7.711 9.82 1 93.62 98 VAL A N 1
ATOM 767 C CA . VAL A 1 98 ? 0.775 9.094 9.461 1 93.62 98 VAL A CA 1
ATOM 768 C C . VAL A 1 98 ? -0.459 9.742 8.836 1 93.62 98 VAL A C 1
ATOM 770 O O . VAL A 1 98 ? -1.181 9.094 8.062 1 93.62 98 VAL A O 1
ATOM 773 N N . SER A 1 99 ? -0.688 10.984 9.195 1 95.62 99 SER A N 1
ATOM 774 C CA . SER A 1 99 ? -1.908 11.672 8.789 1 95.62 99 SER A CA 1
ATOM 775 C C . SER A 1 99 ? -1.67 13.172 8.633 1 95.62 99 SER A C 1
ATOM 777 O O . SER A 1 99 ? -0.874 13.758 9.367 1 95.62 99 SER A O 1
ATOM 779 N N . ILE A 1 100 ? -2.373 13.734 7.711 1 97 100 ILE A N 1
ATOM 780 C CA . ILE A 1 100 ? -2.346 15.188 7.578 1 97 100 ILE A CA 1
ATOM 781 C C . ILE A 1 100 ? -2.822 15.828 8.883 1 97 100 ILE A C 1
ATOM 783 O O . ILE A 1 100 ? -2.363 16.922 9.25 1 97 100 ILE A O 1
ATOM 787 N N . LEU A 1 101 ? -3.67 15.156 9.648 1 97.06 101 LEU A N 1
ATOM 788 C CA . LEU A 1 101 ? -4.211 15.688 10.891 1 97.06 101 LEU A CA 1
ATOM 789 C C . LEU A 1 101 ? -3.127 15.773 11.961 1 97.06 101 LEU A C 1
ATOM 791 O O . LEU A 1 101 ? -3.252 16.547 12.914 1 97.06 101 LEU A O 1
ATOM 795 N N . GLY A 1 102 ? -2.127 15.031 11.773 1 96.69 102 GLY A N 1
ATOM 796 C CA . GLY A 1 102 ? -1.024 15.055 12.719 1 96.69 102 GLY A CA 1
ATOM 797 C C . GLY A 1 102 ? -0.278 16.375 12.742 1 96.69 102 GLY A C 1
ATOM 798 O O . GLY A 1 102 ? 0.479 16.641 13.68 1 96.69 102 GLY A O 1
ATOM 799 N N . LEU A 1 103 ? -0.502 17.219 11.719 1 97.5 103 LEU A N 1
ATOM 800 C CA . LEU A 1 103 ? 0.155 18.531 11.648 1 97.5 103 LEU A CA 1
ATOM 801 C C . LEU A 1 103 ? -0.267 19.406 12.812 1 97.5 103 LEU A C 1
ATOM 803 O O . LEU A 1 103 ? 0.39 20.422 13.109 1 97.5 103 LEU A O 1
ATOM 807 N N . ILE A 1 104 ? -1.328 19.062 13.523 1 96.25 104 ILE A N 1
ATOM 808 C CA . ILE A 1 104 ? -1.758 19.812 14.703 1 96.25 104 ILE A CA 1
ATOM 809 C C . ILE A 1 104 ? -0.656 19.781 15.758 1 96.25 104 ILE A C 1
ATOM 811 O O . ILE A 1 104 ? -0.572 20.688 16.594 1 96.25 104 ILE A O 1
ATOM 815 N N . TYR A 1 105 ? 0.158 18.797 15.672 1 96.12 105 TYR A N 1
ATOM 816 C CA . TYR A 1 105 ? 1.174 18.609 16.703 1 96.12 105 TYR A CA 1
ATOM 817 C C . TYR A 1 105 ? 2.48 19.281 16.312 1 96.12 105 TYR A C 1
ATOM 819 O O . TYR A 1 105 ? 3.422 19.344 17.109 1 96.12 105 TYR A O 1
ATOM 827 N N . ASP A 1 106 ? 2.549 19.719 15.031 1 95.75 106 ASP A N 1
ATOM 828 C CA . ASP A 1 106 ? 3.721 20.469 14.578 1 95.75 106 ASP A CA 1
ATOM 829 C C . ASP A 1 106 ? 3.609 21.953 14.945 1 95.75 106 ASP A C 1
ATOM 831 O O . ASP A 1 106 ? 3.523 22.797 14.062 1 95.75 106 ASP A O 1
ATOM 835 N N . ASN A 1 107 ? 3.854 22.219 16.125 1 88.94 107 ASN A N 1
ATOM 836 C CA . ASN A 1 107 ? 3.631 23.562 16.672 1 88.94 107 ASN A CA 1
ATOM 837 C C . ASN A 1 107 ? 4.715 24.531 16.219 1 88.94 107 ASN A C 1
ATOM 839 O O . ASN A 1 107 ? 4.531 25.75 16.297 1 88.94 107 ASN A O 1
ATOM 843 N N . THR A 1 108 ? 5.832 24.109 15.758 1 90.12 108 THR A N 1
ATOM 844 C CA . THR A 1 108 ? 6.922 25 15.367 1 90.12 108 THR A CA 1
ATOM 845 C C . THR A 1 108 ? 6.973 25.141 13.844 1 90.12 108 THR A C 1
ATOM 847 O O . THR A 1 108 ? 7.926 25.719 13.305 1 90.12 108 THR A O 1
ATOM 850 N N . ASN A 1 109 ? 5.988 24.562 13.148 1 92.75 109 ASN A N 1
ATOM 851 C CA . ASN A 1 109 ? 5.871 24.656 11.695 1 92.75 109 ASN A CA 1
ATOM 852 C C . ASN A 1 109 ? 7.148 24.188 11 1 92.75 109 ASN A C 1
ATOM 854 O O . ASN A 1 109 ? 7.66 24.859 10.109 1 92.75 109 ASN A O 1
ATOM 858 N N . LYS A 1 110 ? 7.625 23.109 11.508 1 95.56 110 LYS A N 1
ATOM 859 C CA . LYS A 1 110 ? 8.852 22.531 10.969 1 95.56 110 LYS A CA 1
ATOM 860 C C . LYS A 1 110 ? 8.555 21.625 9.773 1 95.56 110 LYS A C 1
ATOM 862 O O . LYS A 1 110 ? 9.445 21.328 8.969 1 95.56 110 LYS A O 1
ATOM 867 N N . VAL A 1 111 ? 7.348 21.234 9.641 1 98.31 111 VAL A N 1
ATOM 868 C CA . VAL A 1 111 ? 6.969 20.281 8.609 1 98.31 111 VAL A CA 1
ATOM 869 C C . VAL A 1 111 ? 6.332 21.016 7.43 1 98.31 111 VAL A C 1
ATOM 871 O O . VAL A 1 111 ? 5.352 21.734 7.602 1 98.31 111 VAL A O 1
ATOM 874 N N . LYS A 1 112 ? 6.922 20.875 6.281 1 98.31 112 LYS A N 1
ATOM 875 C CA . LYS A 1 112 ? 6.344 21.391 5.047 1 98.31 112 LYS A CA 1
ATOM 876 C C . LYS A 1 112 ? 5.363 20.406 4.43 1 98.31 112 LYS A C 1
ATOM 878 O O . LYS A 1 112 ? 5.648 19.203 4.371 1 98.31 112 LYS A O 1
ATOM 883 N N . LEU A 1 113 ? 4.254 20.922 3.986 1 98.56 113 LEU A N 1
ATOM 884 C CA . LEU A 1 113 ? 3.209 20.062 3.436 1 98.56 113 LEU A CA 1
ATOM 885 C C . LEU A 1 113 ? 3.246 20.062 1.912 1 98.56 113 LEU A C 1
ATOM 887 O O . LEU A 1 113 ? 3.26 21.125 1.292 1 98.56 113 LEU A O 1
ATOM 891 N N . LEU A 1 114 ? 3.383 18.875 1.33 1 98.44 114 LEU A N 1
ATOM 892 C CA . LEU A 1 114 ? 3.301 18.641 -0.108 1 98.44 114 LEU A CA 1
ATOM 893 C C . LEU A 1 114 ? 2.062 17.812 -0.458 1 98.44 114 LEU A C 1
ATOM 895 O O . LEU A 1 114 ? 1.829 16.766 0.128 1 98.44 114 LEU A O 1
ATOM 899 N N . ILE A 1 115 ? 1.236 18.297 -1.413 1 97.44 115 ILE A N 1
ATOM 900 C CA . ILE A 1 115 ? 0.013 17.594 -1.779 1 97.44 115 ILE A CA 1
ATOM 901 C C . ILE A 1 115 ? -0.005 17.328 -3.285 1 97.44 115 ILE A C 1
ATOM 903 O O . ILE A 1 115 ? 0.144 18.266 -4.078 1 97.44 115 ILE A O 1
ATOM 907 N N . ASP A 1 116 ? -0.156 16.109 -3.615 1 96.94 116 ASP A N 1
ATOM 908 C CA . ASP A 1 116 ? -0.278 15.75 -5.027 1 96.94 116 ASP A CA 1
ATOM 909 C C . ASP A 1 116 ? -1.537 16.359 -5.637 1 96.94 116 ASP A C 1
ATOM 911 O O . ASP A 1 116 ? -2.592 16.391 -5 1 96.94 116 ASP A O 1
ATOM 915 N N . LYS A 1 117 ? -1.46 16.703 -6.836 1 95 117 LYS A N 1
ATOM 916 C CA . LYS A 1 117 ? -2.537 17.406 -7.527 1 95 117 LYS A CA 1
ATOM 917 C C . LYS A 1 117 ? -3.82 16.578 -7.527 1 95 117 LYS A C 1
ATOM 919 O O . LYS A 1 117 ? -4.918 17.125 -7.453 1 95 117 LYS A O 1
ATOM 924 N N . GLU A 1 118 ? -3.691 15.336 -7.633 1 93.25 118 GLU A N 1
ATOM 925 C CA . GLU A 1 118 ? -4.875 14.484 -7.66 1 93.25 118 GLU A CA 1
ATOM 926 C C . GLU A 1 118 ? -5.641 14.555 -6.344 1 93.25 118 GLU A C 1
ATOM 928 O O . GLU A 1 118 ? -6.875 14.547 -6.336 1 93.25 118 GLU A O 1
ATOM 933 N N . ILE A 1 119 ? -4.93 14.633 -5.266 1 94.75 119 ILE A N 1
ATOM 934 C CA . ILE A 1 119 ? -5.559 14.719 -3.949 1 94.75 119 ILE A CA 1
ATOM 935 C C . ILE A 1 119 ? -6.273 16.062 -3.805 1 94.75 119 ILE A C 1
ATOM 937 O O . ILE A 1 119 ? -7.375 16.125 -3.258 1 94.75 119 ILE A O 1
ATOM 941 N N . MET A 1 120 ? -5.684 17.078 -4.348 1 93.75 120 MET A N 1
ATOM 942 C CA . MET A 1 120 ? -6.238 18.438 -4.27 1 93.75 120 MET A CA 1
ATOM 943 C C . MET A 1 120 ? -7.602 18.5 -4.949 1 93.75 120 MET A C 1
ATOM 945 O O . MET A 1 120 ? -8.438 19.344 -4.598 1 93.75 120 MET A O 1
ATOM 949 N N . ARG A 1 121 ? -7.832 17.578 -5.801 1 93.81 121 ARG A N 1
ATOM 950 C CA . ARG A 1 121 ? -9.023 17.656 -6.641 1 93.81 121 ARG A CA 1
ATOM 951 C C . ARG A 1 121 ? -10.109 16.703 -6.137 1 93.81 121 ARG A C 1
ATOM 953 O O . ARG A 1 121 ? -11.219 16.688 -6.672 1 93.81 121 ARG A O 1
ATOM 960 N N . THR A 1 122 ? -9.844 15.984 -5.156 1 94.94 122 THR A N 1
ATOM 961 C CA . THR A 1 122 ? -10.852 15.094 -4.602 1 94.94 122 THR A CA 1
ATOM 962 C C . THR A 1 122 ? -11.852 15.867 -3.746 1 94.94 122 THR A C 1
ATOM 964 O O . THR A 1 122 ? -11.516 16.906 -3.18 1 94.94 122 THR A O 1
ATOM 967 N N . ASP A 1 123 ? -13.047 15.336 -3.666 1 96.75 123 ASP A N 1
ATOM 968 C CA . ASP A 1 123 ? -14.062 15.961 -2.822 1 96.75 123 ASP A CA 1
ATOM 969 C C . ASP A 1 123 ? -13.836 15.625 -1.351 1 96.75 123 ASP A C 1
ATOM 971 O O . ASP A 1 123 ? -14.039 16.469 -0.475 1 96.75 123 ASP A O 1
ATOM 975 N N . TYR A 1 124 ? -13.438 14.328 -1.168 1 97.31 124 TYR A N 1
ATOM 976 C CA . TYR A 1 124 ? -13.227 13.828 0.187 1 97.31 124 TYR A CA 1
ATOM 977 C C . TYR A 1 124 ? -11.883 13.117 0.305 1 97.31 124 TYR A C 1
ATOM 979 O O . TYR A 1 124 ? -11.445 12.453 -0.634 1 97.31 124 TYR A O 1
ATOM 987 N N . ILE A 1 125 ? -11.32 13.281 1.453 1 95.69 125 ILE A N 1
ATOM 988 C CA . ILE A 1 125 ? -10.102 12.539 1.75 1 95.69 125 ILE A CA 1
ATOM 989 C C . ILE A 1 125 ? -10.312 11.672 2.99 1 95.69 125 ILE A C 1
ATOM 991 O O . ILE A 1 125 ? -11.078 12.039 3.887 1 95.69 125 ILE A O 1
ATOM 995 N N . GLY A 1 126 ? -9.766 10.555 2.977 1 95.06 126 GLY A N 1
ATOM 996 C CA . GLY A 1 126 ? -9.703 9.688 4.148 1 95.06 126 GLY A CA 1
ATOM 997 C C . GLY A 1 126 ? -8.414 9.852 4.938 1 95.06 126 GLY A C 1
ATOM 998 O O . GLY A 1 126 ? -7.324 9.875 4.363 1 95.06 126 GLY A O 1
ATOM 999 N N . CYS A 1 127 ? -8.539 9.984 6.262 1 93.69 127 CYS A N 1
ATOM 1000 C CA . CYS A 1 127 ? -7.348 10.117 7.09 1 93.69 127 CYS A CA 1
ATOM 1001 C C . CYS A 1 127 ? -7.527 9.398 8.422 1 93.69 127 CYS A C 1
ATOM 1003 O O . CYS A 1 127 ? -8.656 9.258 8.906 1 93.69 127 CYS A O 1
ATOM 1005 N N . HIS A 1 128 ? -6.422 8.945 8.867 1 92.94 128 HIS A N 1
ATOM 1006 C CA . HIS A 1 128 ? -6.387 8.461 10.242 1 92.94 128 HIS A CA 1
ATOM 1007 C C . HIS A 1 128 ? -6.266 9.617 11.234 1 92.94 128 HIS A C 1
ATOM 1009 O O . HIS A 1 128 ? -5.555 10.594 10.969 1 92.94 128 HIS A O 1
ATOM 1015 N N . PRO A 1 129 ? -6.914 9.555 12.359 1 93.94 129 PRO A N 1
ATOM 1016 C CA . PRO A 1 129 ? -6.664 10.523 13.422 1 93.94 129 PRO A CA 1
ATOM 1017 C C . PRO A 1 129 ? -5.453 10.164 14.281 1 93.94 129 PRO A C 1
ATOM 1019 O O . PRO A 1 129 ? -5.527 10.195 15.508 1 93.94 129 PRO A O 1
ATOM 1022 N N . CYS A 1 130 ? -4.426 9.789 13.672 1 90.12 130 CYS A N 1
ATOM 1023 C CA . CYS A 1 130 ? -3.123 9.445 14.234 1 90.12 130 CYS A CA 1
ATOM 1024 C C . CYS A 1 130 ? -3.193 8.148 15.023 1 90.12 130 CYS A C 1
ATOM 1026 O O . CYS A 1 130 ? -2.471 7.969 16 1 90.12 130 CYS A O 1
ATOM 1028 N N . GLU A 1 131 ? -4.156 7.375 14.711 1 90.06 131 GLU A N 1
ATOM 1029 C CA . GLU A 1 131 ? -4.312 5.996 15.164 1 90.06 131 GLU A CA 1
ATOM 1030 C C . GLU A 1 131 ? -4.855 5.105 14.047 1 90.06 131 GLU A C 1
ATOM 1032 O O . GLU A 1 131 ? -5.691 5.539 13.25 1 90.06 131 GLU A O 1
ATOM 1037 N N . ASN A 1 132 ? -4.41 3.918 13.992 1 91.19 132 ASN A N 1
ATOM 1038 C CA . ASN A 1 132 ? -4.719 3.041 12.867 1 91.19 132 ASN A CA 1
ATOM 1039 C C . ASN A 1 132 ? -5.965 2.201 13.141 1 91.19 132 ASN A C 1
ATOM 1041 O O . ASN A 1 132 ? -6.188 1.182 12.484 1 91.19 132 ASN A O 1
ATOM 1045 N N . THR A 1 133 ? -6.816 2.611 14.125 1 94.31 133 THR A N 1
ATOM 1046 C CA . THR A 1 133 ? -8.047 1.878 14.414 1 94.31 133 THR A CA 1
ATOM 1047 C C . THR A 1 133 ? -9.266 2.717 14.062 1 94.31 133 THR A C 1
ATOM 1049 O O . THR A 1 133 ? -10.406 2.275 14.258 1 94.31 133 THR A O 1
ATOM 1052 N N . TYR A 1 134 ? -9.023 3.936 13.609 1 94.56 134 TYR A N 1
ATOM 1053 C CA . TYR A 1 134 ? -10.07 4.816 13.109 1 94.56 134 TYR A CA 1
ATOM 1054 C C . TYR A 1 134 ? -9.68 5.434 11.773 1 94.56 134 TYR A C 1
ATOM 1056 O O . TYR A 1 134 ? -8.508 5.754 11.555 1 94.56 134 TYR A O 1
ATOM 1064 N N . SER A 1 135 ? -10.633 5.586 10.922 1 95.62 135 SER A N 1
ATOM 1065 C CA . SER A 1 135 ? -10.492 6.367 9.703 1 95.62 135 SER A CA 1
ATOM 1066 C C . SER A 1 135 ? -11.586 7.426 9.594 1 95.62 135 SER A C 1
ATOM 1068 O O . SER A 1 135 ? -12.742 7.168 9.93 1 95.62 135 SER A O 1
ATOM 1070 N N . LEU A 1 136 ? -11.203 8.555 9.141 1 96.5 136 LEU A N 1
ATOM 1071 C CA . LEU A 1 136 ? -12.141 9.664 8.984 1 96.5 136 LEU A CA 1
ATOM 1072 C C . LEU A 1 136 ? -12.32 10.023 7.52 1 96.5 136 LEU A C 1
ATOM 1074 O O . LEU A 1 136 ? -11.375 9.945 6.73 1 96.5 136 LEU A O 1
ATOM 1078 N N . LYS A 1 137 ? -13.492 10.352 7.148 1 97.75 137 LYS A N 1
ATOM 1079 C CA . LYS A 1 137 ? -13.805 11.016 5.887 1 97.75 137 LYS A CA 1
ATOM 1080 C C . LYS A 1 137 ? -14.039 12.508 6.094 1 97.75 137 LYS A C 1
ATOM 1082 O O . LYS A 1 137 ? -14.906 12.906 6.875 1 97.75 137 LYS A O 1
ATOM 1087 N N . LEU A 1 138 ? -13.328 13.336 5.434 1 97.44 138 LEU A N 1
ATOM 1088 C CA . LEU A 1 138 ? -13.398 14.789 5.551 1 97.44 138 LEU A CA 1
ATOM 1089 C C . LEU A 1 138 ? -13.484 15.438 4.176 1 97.44 138 LEU A C 1
ATOM 1091 O O . LEU A 1 138 ? -12.898 14.945 3.209 1 97.44 138 LEU A O 1
ATOM 1095 N N . LYS A 1 139 ? -14.164 16.562 4.129 1 97.81 139 LYS A N 1
ATOM 1096 C CA . LYS A 1 139 ? -14.117 17.359 2.898 1 97.81 139 LYS A CA 1
ATOM 1097 C C . LYS A 1 139 ? -12.719 17.922 2.654 1 97.81 139 LYS A C 1
ATOM 1099 O O . LYS A 1 139 ? -12.141 18.547 3.535 1 97.81 139 LYS A O 1
ATOM 1104 N N . THR A 1 140 ? -12.258 17.656 1.439 1 97.44 140 THR A N 1
ATOM 1105 C CA . THR A 1 140 ? -10.922 18.125 1.099 1 97.44 140 THR A CA 1
ATOM 1106 C C . THR A 1 140 ? -10.828 19.641 1.269 1 97.44 140 THR A C 1
ATOM 1108 O O . THR A 1 140 ? -9.875 20.141 1.861 1 97.44 140 THR A O 1
ATOM 1111 N N . LYS A 1 141 ? -11.781 20.359 0.909 1 97.81 141 LYS A N 1
ATOM 1112 C CA . LYS A 1 141 ? -11.797 21.812 0.982 1 97.81 141 LYS A CA 1
ATOM 1113 C C . LYS A 1 141 ? -11.734 22.297 2.43 1 97.81 141 LYS A C 1
ATOM 1115 O O . LYS A 1 141 ? -11.109 23.312 2.725 1 97.81 141 LYS A O 1
ATOM 1120 N N . ASP A 1 142 ? -12.414 21.609 3.316 1 98.44 142 ASP A N 1
ATOM 1121 C CA . ASP A 1 142 ? -12.383 22 4.723 1 98.44 142 ASP A CA 1
ATOM 1122 C C . ASP A 1 142 ? -10.977 21.844 5.305 1 98.44 142 ASP A C 1
ATOM 1124 O O . ASP A 1 142 ? -10.555 22.656 6.129 1 98.44 142 ASP A O 1
ATOM 1128 N N . ILE A 1 143 ? -10.273 20.828 4.832 1 97.69 143 ILE A N 1
ATOM 1129 C CA . ILE A 1 143 ? -8.906 20.625 5.289 1 97.69 143 ILE A CA 1
ATOM 1130 C C . ILE A 1 143 ? -8.008 21.734 4.754 1 97.69 143 ILE A C 1
ATOM 1132 O O . ILE A 1 143 ? -7.25 22.344 5.512 1 97.69 143 ILE A O 1
ATOM 1136 N N . LEU A 1 144 ? -8.148 22.062 3.5 1 97.69 144 LEU A N 1
ATOM 1137 C CA . LEU A 1 144 ? -7.254 23 2.834 1 97.69 144 LEU A CA 1
ATOM 1138 C C . LEU A 1 144 ? -7.559 24.438 3.262 1 97.69 144 LEU A C 1
ATOM 1140 O O . LEU A 1 144 ? -6.641 25.219 3.49 1 97.69 144 LEU A O 1
ATOM 1144 N N . ASP A 1 145 ? -8.844 24.75 3.518 1 98.06 145 ASP A N 1
ATOM 1145 C CA . ASP A 1 145 ? -9.242 26.141 3.652 1 98.06 145 ASP A CA 1
ATOM 1146 C C . ASP A 1 145 ? -9.492 26.516 5.113 1 98.06 145 ASP A C 1
ATOM 1148 O O . ASP A 1 145 ? -9.523 27.688 5.473 1 98.06 145 ASP A O 1
ATOM 1152 N N . ILE A 1 146 ? -9.711 25.547 5.891 1 98.5 146 ILE A N 1
ATOM 1153 C CA . ILE A 1 146 ? -10.078 25.859 7.266 1 98.5 146 ILE A CA 1
ATOM 1154 C C . ILE A 1 146 ? -9.062 25.234 8.227 1 98.5 146 ILE A C 1
ATOM 1156 O O . ILE A 1 146 ? -8.398 25.953 8.984 1 98.5 146 ILE A O 1
ATOM 1160 N N . PHE A 1 147 ? -8.828 23.891 8.164 1 98.38 147 PHE A N 1
ATOM 1161 C CA . PHE A 1 147 ? -7.992 23.172 9.117 1 98.38 147 PHE A CA 1
ATOM 1162 C C . PHE A 1 147 ? -6.547 23.656 9.047 1 98.38 147 PHE A C 1
ATOM 1164 O O . PHE A 1 147 ? -5.98 24.078 10.055 1 98.38 147 PHE A O 1
ATOM 1171 N N . LEU A 1 148 ? -6.012 23.609 7.84 1 97.88 148 LEU A N 1
ATOM 1172 C CA . LEU A 1 148 ? -4.59 23.891 7.68 1 97.88 148 LEU A CA 1
ATOM 1173 C C . LEU A 1 148 ? -4.281 25.328 8.086 1 97.88 148 LEU A C 1
ATOM 1175 O O . LEU A 1 148 ? -3.357 25.578 8.859 1 97.88 148 LEU A O 1
ATOM 1179 N N . PRO A 1 149 ? -5.082 26.359 7.676 1 97.81 149 PRO A N 1
ATOM 1180 C CA . PRO A 1 149 ? -4.832 27.734 8.148 1 97.81 149 PRO A CA 1
ATOM 1181 C C . PRO A 1 149 ? -4.969 27.859 9.664 1 97.81 149 PRO A C 1
ATOM 1183 O O . PRO A 1 149 ? -4.172 28.562 10.297 1 97.81 149 PRO A O 1
ATOM 1186 N N . ALA A 1 150 ? -5.855 27.188 10.258 1 97.38 150 ALA A N 1
ATOM 1187 C CA . ALA A 1 150 ? -6.133 27.312 11.688 1 97.38 150 ALA A CA 1
ATOM 1188 C C . ALA A 1 150 ? -4.969 26.797 12.516 1 97.38 150 ALA A C 1
ATOM 1190 O O . ALA A 1 150 ? -4.738 27.25 13.641 1 97.38 150 ALA A O 1
ATOM 1191 N N . ILE A 1 151 ? -4.242 25.844 11.953 1 95.94 151 ILE A N 1
ATOM 1192 C CA . ILE A 1 151 ? -3.166 25.25 12.742 1 95.94 151 ILE A CA 1
ATOM 1193 C C . ILE A 1 151 ? -1.819 25.797 12.273 1 95.94 151 ILE A C 1
ATOM 1195 O O . ILE A 1 151 ? -0.768 25.266 12.633 1 95.94 151 ILE A O 1
ATOM 1199 N N . GLY A 1 152 ? -1.824 26.781 11.43 1 95.44 152 GLY A N 1
ATOM 1200 C CA . GLY A 1 152 ? -0.606 27.469 11.039 1 95.44 152 GLY A CA 1
ATOM 1201 C C . GLY A 1 152 ? 0.115 26.812 9.883 1 95.44 152 GLY A C 1
ATOM 1202 O O . GLY A 1 152 ? 1.322 26.984 9.711 1 95.44 152 GLY A O 1
ATOM 1203 N N . HIS A 1 153 ? -0.573 25.969 9.133 1 97.06 153 HIS A N 1
ATOM 1204 C CA . HIS A 1 153 ? 0.012 25.266 7.996 1 97.06 153 HIS A CA 1
ATOM 1205 C C . HIS A 1 153 ? -0.697 25.625 6.699 1 97.06 153 HIS A C 1
ATOM 1207 O O . HIS A 1 153 ? -0.963 24.766 5.863 1 97.06 153 HIS A O 1
ATOM 1213 N N . ALA A 1 154 ? -1.001 26.859 6.555 1 93.88 154 ALA A N 1
ATOM 1214 C CA . ALA A 1 154 ? -1.722 27.328 5.371 1 93.88 154 ALA A CA 1
ATOM 1215 C C . ALA A 1 154 ? -0.85 27.234 4.125 1 93.88 154 ALA A C 1
ATOM 1217 O O . ALA A 1 154 ? -1.362 27.203 3.002 1 93.88 154 ALA A O 1
ATOM 1218 N N . ASP A 1 155 ? 0.47 27.203 4.391 1 94.5 155 ASP A N 1
ATOM 1219 C CA . ASP A 1 155 ? 1.398 27.156 3.266 1 94.5 155 ASP A CA 1
ATOM 1220 C C . ASP A 1 155 ? 1.725 25.703 2.887 1 94.5 155 ASP A C 1
ATOM 1222 O O . ASP A 1 155 ? 2.246 24.953 3.705 1 94.5 155 ASP A O 1
ATOM 1226 N N . PHE A 1 156 ? 1.22 25.266 1.764 1 96.19 156 PHE A N 1
ATOM 1227 C CA . PHE A 1 156 ? 1.57 23.969 1.222 1 96.19 156 PHE A CA 1
ATOM 1228 C C . PHE A 1 156 ? 1.876 24.062 -0.268 1 96.19 156 PHE A C 1
ATOM 1230 O O . PHE A 1 156 ? 1.538 25.047 -0.914 1 96.19 156 PHE A O 1
ATOM 1237 N N . GLU A 1 157 ? 2.58 23.109 -0.747 1 97.12 157 GLU A N 1
ATOM 1238 C CA . GLU A 1 157 ? 2.959 23.078 -2.156 1 97.12 157 GLU A CA 1
ATOM 1239 C C . GLU A 1 157 ? 2.24 21.953 -2.9 1 97.12 157 GLU A C 1
ATOM 1241 O O . GLU A 1 157 ? 2.141 20.844 -2.396 1 97.12 157 GLU A O 1
ATOM 1246 N N . GLU A 1 158 ? 1.695 22.297 -4.043 1 96.69 158 GLU A N 1
ATOM 1247 C CA . GLU A 1 158 ? 1.127 21.297 -4.938 1 96.69 158 GLU A CA 1
ATOM 1248 C C . GLU A 1 158 ? 2.211 20.625 -5.781 1 96.69 158 GLU A C 1
ATOM 1250 O O . GLU A 1 158 ? 3.055 21.312 -6.367 1 96.69 158 GLU A O 1
ATOM 1255 N N . ILE A 1 159 ? 2.242 19.328 -5.75 1 96.75 159 ILE A N 1
ATOM 1256 C CA . ILE A 1 159 ? 3.217 18.594 -6.551 1 96.75 159 ILE A CA 1
ATOM 1257 C C . ILE A 1 159 ? 2.492 17.688 -7.531 1 96.75 159 ILE A C 1
ATOM 1259 O O . ILE A 1 159 ? 1.276 17.5 -7.438 1 96.75 159 ILE A O 1
ATOM 1263 N N . ASP A 1 160 ? 3.293 17.141 -8.508 1 93.38 160 ASP A N 1
ATOM 1264 C CA . ASP A 1 160 ? 2.791 16.172 -9.477 1 93.38 160 ASP A CA 1
ATOM 1265 C C . ASP A 1 160 ? 3.59 14.875 -9.422 1 93.38 160 ASP A C 1
ATOM 1267 O O . ASP A 1 160 ? 4.625 14.742 -10.078 1 93.38 160 ASP A O 1
ATOM 1271 N N . ALA A 1 161 ? 3.061 13.977 -8.586 1 84.69 161 ALA A N 1
ATOM 1272 C CA . ALA A 1 161 ? 3.721 12.68 -8.508 1 84.69 161 ALA A CA 1
ATOM 1273 C C . ALA A 1 161 ? 3.336 11.797 -9.695 1 84.69 161 ALA A C 1
ATOM 1275 O O . ALA A 1 161 ? 2.166 11.742 -10.086 1 84.69 161 ALA A O 1
ATOM 1276 N N . ASP A 1 162 ? 4.137 11.352 -10.734 1 67.81 162 ASP A N 1
ATOM 1277 C CA . ASP A 1 162 ? 3.906 10.625 -11.977 1 67.81 162 ASP A CA 1
ATOM 1278 C C . ASP A 1 162 ? 3.213 9.289 -11.719 1 67.81 162 ASP A C 1
ATOM 1280 O O . ASP A 1 162 ? 3.406 8.68 -10.664 1 67.81 162 ASP A O 1
ATOM 1284 N N . MET B 1 1 ? 10.719 -20.734 6.824 1 55.88 1 MET B N 1
ATOM 1285 C CA . MET B 1 1 ? 11.148 -20.875 5.434 1 55.88 1 MET B CA 1
ATOM 1286 C C . MET B 1 1 ? 10.305 -21.906 4.703 1 55.88 1 MET B C 1
ATOM 1288 O O . MET B 1 1 ? 9.891 -22.906 5.293 1 55.88 1 MET B O 1
ATOM 1292 N N . LYS B 1 2 ? 9.539 -21.469 3.641 1 70.31 2 LYS B N 1
ATOM 1293 C CA . LYS B 1 2 ? 8.789 -22.438 2.844 1 70.31 2 LYS B CA 1
ATOM 1294 C C . LYS B 1 2 ? 9.703 -23.156 1.863 1 70.31 2 LYS B C 1
ATOM 1296 O O . LYS B 1 2 ? 9.922 -22.688 0.745 1 70.31 2 LYS B O 1
ATOM 1301 N N . PRO B 1 3 ? 10.172 -24.25 2.352 1 80.12 3 PRO B N 1
ATOM 1302 C CA . PRO B 1 3 ? 11.227 -24.953 1.604 1 80.12 3 PRO B CA 1
ATOM 1303 C C . PRO B 1 3 ? 10.773 -25.375 0.208 1 80.12 3 PRO B C 1
ATOM 1305 O O . PRO B 1 3 ? 11.586 -25.438 -0.714 1 80.12 3 PRO B O 1
ATOM 1308 N N . GLU B 1 4 ? 9.562 -25.562 0.075 1 91.5 4 GLU B N 1
ATOM 1309 C CA . GLU B 1 4 ? 9.062 -26.078 -1.194 1 91.5 4 GLU B CA 1
ATOM 1310 C C . GLU B 1 4 ? 9.281 -25.078 -2.326 1 91.5 4 GLU B C 1
ATOM 1312 O O . GLU B 1 4 ? 9.602 -25.469 -3.451 1 91.5 4 GLU B O 1
ATOM 1317 N N . ILE B 1 5 ? 9.211 -23.859 -2.049 1 95.12 5 ILE B N 1
ATOM 1318 C CA . ILE B 1 5 ? 9.375 -22.812 -3.051 1 95.12 5 ILE B CA 1
ATOM 1319 C C . ILE B 1 5 ? 10.82 -22.797 -3.537 1 95.12 5 ILE B C 1
ATOM 1321 O O . ILE B 1 5 ? 11.078 -22.828 -4.742 1 95.12 5 ILE B O 1
ATOM 1325 N N . TYR B 1 6 ? 11.711 -22.844 -2.631 1 95.69 6 TYR B N 1
ATOM 1326 C CA . TYR B 1 6 ? 13.125 -22.781 -2.977 1 95.69 6 TYR B CA 1
ATOM 1327 C C . TYR B 1 6 ? 13.562 -24.047 -3.713 1 95.69 6 TYR B C 1
ATOM 1329 O O . TYR B 1 6 ? 14.312 -23.969 -4.691 1 95.69 6 TYR B O 1
ATOM 1337 N N . HIS B 1 7 ? 13.086 -25.094 -3.229 1 96.81 7 HIS B N 1
ATOM 1338 C CA . HIS B 1 7 ? 13.398 -26.359 -3.889 1 96.81 7 HIS B CA 1
ATOM 1339 C C . HIS B 1 7 ? 12.922 -26.344 -5.336 1 96.81 7 HIS B C 1
ATOM 1341 O O . HIS B 1 7 ? 13.648 -26.766 -6.234 1 96.81 7 HIS B O 1
ATOM 1347 N N . THR B 1 8 ? 11.703 -25.906 -5.531 1 97 8 THR B N 1
ATOM 1348 C CA . THR B 1 8 ? 11.133 -25.875 -6.871 1 97 8 THR B CA 1
ATOM 1349 C C . THR B 1 8 ? 11.922 -24.922 -7.773 1 97 8 THR B C 1
ATOM 1351 O O . THR B 1 8 ? 12.242 -25.281 -8.914 1 97 8 THR B O 1
ATOM 1354 N N . LEU B 1 9 ? 12.289 -23.75 -7.305 1 97.62 9 LEU B N 1
ATOM 1355 C CA . LEU B 1 9 ? 13.086 -22.797 -8.086 1 97.62 9 LEU B CA 1
ATOM 1356 C C . LEU B 1 9 ? 14.43 -23.406 -8.461 1 97.62 9 LEU B C 1
ATOM 1358 O O . LEU B 1 9 ? 14.859 -23.297 -9.617 1 97.62 9 LEU B O 1
ATOM 1362 N N . ASP B 1 10 ? 15.023 -24.078 -7.531 1 97.31 10 ASP B N 1
ATOM 1363 C CA . ASP B 1 10 ? 16.328 -24.688 -7.762 1 97.31 10 ASP B CA 1
ATOM 1364 C C . ASP B 1 10 ? 16.234 -25.812 -8.789 1 97.31 10 ASP B C 1
ATOM 1366 O O . ASP B 1 10 ? 17.047 -25.891 -9.711 1 97.31 10 ASP B O 1
ATOM 1370 N N . LYS B 1 11 ? 15.289 -26.594 -8.617 1 97.69 11 LYS B N 1
ATOM 1371 C CA . LYS B 1 11 ? 15.086 -27.719 -9.523 1 97.69 11 LYS B CA 1
ATOM 1372 C C . LYS B 1 11 ? 14.875 -27.25 -10.961 1 97.69 11 LYS B C 1
ATOM 1374 O O . LYS B 1 11 ? 15.312 -27.891 -11.906 1 97.69 11 LYS B O 1
ATOM 1379 N N . LEU B 1 12 ? 14.211 -26.156 -11.117 1 98.31 12 LEU B N 1
ATOM 1380 C CA . LEU B 1 12 ? 13.875 -25.609 -12.43 1 98.31 12 LEU B CA 1
ATOM 1381 C C . LEU B 1 12 ? 15.023 -24.781 -12.984 1 98.31 12 LEU B C 1
ATOM 1383 O O . LEU B 1 12 ? 14.969 -24.328 -14.133 1 98.31 12 LEU B O 1
ATOM 1387 N N . GLY B 1 13 ? 15.984 -24.547 -12.203 1 98.19 13 GLY B N 1
ATOM 1388 C CA . GLY B 1 13 ? 17.141 -23.766 -12.641 1 98.19 13 GLY B CA 1
ATOM 1389 C C . GLY B 1 13 ? 16.844 -22.281 -12.727 1 98.19 13 GLY B C 1
ATOM 1390 O O . GLY B 1 13 ? 17.422 -21.578 -13.555 1 98.19 13 GLY B O 1
ATOM 1391 N N . ILE B 1 14 ? 15.945 -21.844 -11.922 1 98.25 14 ILE B N 1
ATOM 1392 C CA . ILE B 1 14 ? 15.594 -20.422 -11.922 1 98.25 14 ILE B CA 1
ATOM 1393 C C . ILE B 1 14 ? 16.438 -19.672 -10.898 1 98.25 14 ILE B C 1
ATOM 1395 O O . ILE B 1 14 ? 16.406 -20 -9.703 1 98.25 14 ILE B O 1
ATOM 1399 N N . ASP B 1 15 ? 17.141 -18.688 -11.383 1 97.81 15 ASP B N 1
ATOM 1400 C CA . ASP B 1 15 ? 17.969 -17.875 -10.5 1 97.81 15 ASP B CA 1
ATOM 1401 C C . ASP B 1 15 ? 17.125 -16.859 -9.742 1 97.81 15 ASP B C 1
ATOM 1403 O O . ASP B 1 15 ? 16.125 -16.344 -10.266 1 97.81 15 ASP B O 1
ATOM 1407 N N . TYR B 1 16 ? 17.531 -16.625 -8.539 1 97.62 16 TYR B N 1
ATOM 1408 C CA . TYR B 1 16 ? 16.875 -15.586 -7.75 1 97.62 16 TYR B CA 1
ATOM 1409 C C . TYR B 1 16 ? 17.844 -14.938 -6.777 1 97.62 16 TYR B C 1
ATOM 1411 O O . TYR B 1 16 ? 18.844 -15.555 -6.383 1 97.62 16 TYR B O 1
ATOM 1419 N N . THR B 1 17 ? 17.609 -13.688 -6.453 1 97.56 17 THR B N 1
ATOM 1420 C CA . THR B 1 17 ? 18.234 -12.984 -5.34 1 97.56 17 THR B CA 1
ATOM 1421 C C . THR B 1 17 ? 17.297 -12.922 -4.145 1 97.56 17 THR B C 1
ATOM 1423 O O . THR B 1 17 ? 16.109 -12.594 -4.293 1 97.56 17 THR B O 1
ATOM 1426 N N . SER B 1 18 ? 17.844 -13.273 -2.99 1 96.19 18 SER B N 1
ATOM 1427 C CA . SER B 1 18 ? 17.031 -13.281 -1.782 1 96.19 18 SER B CA 1
ATOM 1428 C C . SER B 1 18 ? 17.5 -12.227 -0.786 1 96.19 18 SER B C 1
ATOM 1430 O O . SER B 1 18 ? 18.703 -12.039 -0.604 1 96.19 18 SER B O 1
ATOM 1432 N N . LEU B 1 19 ? 16.547 -11.562 -0.197 1 97.06 19 LEU B N 1
ATOM 1433 C CA . LEU B 1 19 ? 16.812 -10.578 0.846 1 97.06 19 LEU B CA 1
ATOM 1434 C C . LEU B 1 19 ? 16.016 -10.891 2.105 1 97.06 19 LEU B C 1
ATOM 1436 O O . LEU B 1 19 ? 14.781 -10.961 2.061 1 97.06 19 LEU B O 1
ATOM 1440 N N . GLU B 1 20 ? 16.688 -11.141 3.215 1 96.62 20 GLU B N 1
ATOM 1441 C CA . GLU B 1 20 ? 16.031 -11.305 4.508 1 96.62 20 GLU B CA 1
ATOM 1442 C C . GLU B 1 20 ? 15.789 -9.961 5.184 1 96.62 20 GLU B C 1
ATO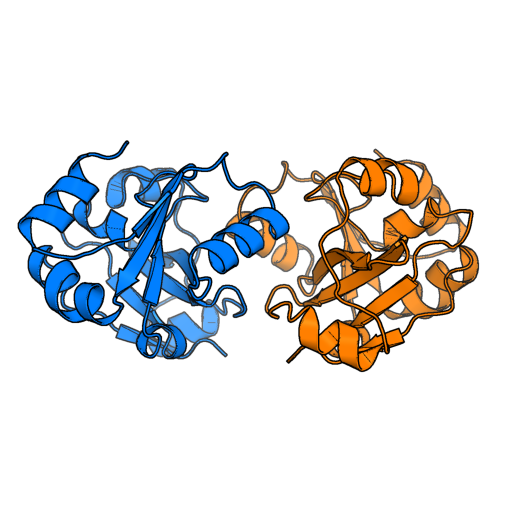M 1444 O O . GLU B 1 20 ? 16.641 -9.078 5.141 1 96.62 20 GLU B O 1
ATOM 1449 N N . HIS B 1 21 ? 14.656 -9.82 5.789 1 95.88 21 HIS B N 1
ATOM 1450 C CA . HIS B 1 21 ? 14.266 -8.578 6.457 1 95.88 21 HIS B CA 1
ATOM 1451 C C . HIS B 1 21 ? 13.242 -8.836 7.555 1 95.88 21 HIS B C 1
ATOM 1453 O O . HIS B 1 21 ? 12.711 -9.945 7.664 1 95.88 21 HIS B O 1
ATOM 1459 N N . SER B 1 22 ? 12.977 -7.852 8.453 1 93.56 22 SER B N 1
ATOM 1460 C CA . SER B 1 22 ? 11.867 -7.926 9.391 1 93.56 22 SER B CA 1
ATOM 1461 C C . SER B 1 22 ? 10.523 -7.898 8.664 1 93.56 22 SER B C 1
ATOM 1463 O O . SER B 1 22 ? 10.453 -7.492 7.5 1 93.56 22 SER B O 1
ATOM 1465 N N . PRO B 1 23 ? 9.508 -8.406 9.289 1 92.31 23 PRO B N 1
ATOM 1466 C CA . PRO B 1 23 ? 8.211 -8.328 8.625 1 92.31 23 PRO B CA 1
ATOM 1467 C C . PRO B 1 23 ? 7.867 -6.91 8.164 1 92.31 23 PRO B C 1
ATOM 1469 O O . PRO B 1 23 ? 8.039 -5.953 8.914 1 92.31 23 PRO B O 1
ATOM 1472 N N . ILE B 1 24 ? 7.508 -6.77 6.887 1 89.94 24 ILE B N 1
ATOM 1473 C CA . ILE B 1 24 ? 7.121 -5.477 6.328 1 89.94 24 ILE B CA 1
ATOM 1474 C C . ILE B 1 24 ? 5.781 -5.043 6.918 1 89.94 24 ILE B C 1
ATOM 1476 O O . ILE B 1 24 ? 4.785 -5.766 6.812 1 89.94 24 ILE B O 1
ATOM 1480 N N . MET B 1 25 ? 5.785 -3.895 7.527 1 84.88 25 MET B N 1
ATOM 1481 C CA . MET B 1 25 ? 4.57 -3.432 8.195 1 84.88 25 MET B CA 1
ATOM 1482 C C . MET B 1 25 ? 4.102 -2.105 7.605 1 84.88 25 MET B C 1
ATOM 1484 O O . MET B 1 25 ? 2.969 -1.682 7.844 1 84.88 25 MET B O 1
ATOM 1488 N N . THR B 1 26 ? 5.039 -1.478 6.867 1 85.69 26 THR B N 1
ATOM 1489 C CA . THR B 1 26 ? 4.703 -0.152 6.359 1 85.69 26 THR B CA 1
ATOM 1490 C C . THR B 1 26 ? 5.051 -0.035 4.879 1 85.69 26 THR B C 1
ATOM 1492 O O . THR B 1 26 ? 5.875 -0.797 4.367 1 85.69 26 THR B O 1
ATOM 1495 N N . MET B 1 27 ? 4.488 0.898 4.266 1 85.31 27 MET B N 1
ATOM 1496 C CA . MET B 1 27 ? 4.797 1.198 2.871 1 85.31 27 MET B CA 1
ATOM 1497 C C . MET B 1 27 ? 6.27 1.554 2.705 1 85.31 27 MET B C 1
ATOM 1499 O O . MET B 1 27 ? 6.906 1.138 1.735 1 85.31 27 MET B O 1
ATOM 1503 N N . GLU B 1 28 ? 6.758 2.367 3.658 1 87.81 28 GLU B N 1
ATOM 1504 C CA . GLU B 1 28 ? 8.156 2.787 3.623 1 87.81 28 GLU B CA 1
ATOM 1505 C C . GLU B 1 28 ? 9.094 1.585 3.604 1 87.81 28 GLU B C 1
ATOM 1507 O O . GLU B 1 28 ? 10.023 1.529 2.797 1 87.81 28 GLU B O 1
ATOM 1512 N N . GLU B 1 29 ? 8.867 0.693 4.43 1 90.5 29 GLU B N 1
ATOM 1513 C CA . GLU B 1 29 ? 9.68 -0.516 4.5 1 90.5 29 GLU B CA 1
ATOM 1514 C C . GLU B 1 29 ? 9.633 -1.296 3.191 1 90.5 29 GLU B C 1
ATOM 1516 O O . GLU B 1 29 ? 10.664 -1.744 2.689 1 90.5 29 GLU B O 1
ATOM 1521 N N . GLY B 1 30 ? 8.453 -1.434 2.662 1 90.94 30 GLY B N 1
ATOM 1522 C CA . GLY B 1 30 ? 8.297 -2.121 1.39 1 90.94 30 GLY B CA 1
ATOM 1523 C C . GLY B 1 30 ? 9.031 -1.444 0.25 1 90.94 30 GLY B C 1
ATOM 1524 O O . GLY B 1 30 ? 9.695 -2.109 -0.551 1 90.94 30 GLY B O 1
ATOM 1525 N N . THR B 1 31 ? 8.945 -0.177 0.284 1 88.88 31 THR B N 1
ATOM 1526 C CA . THR B 1 31 ? 9.609 0.612 -0.746 1 88.88 31 THR B CA 1
ATOM 1527 C C . THR B 1 31 ? 11.125 0.439 -0.663 1 88.88 31 THR B C 1
ATOM 1529 O O . THR B 1 31 ? 11.789 0.267 -1.686 1 88.88 31 THR B O 1
ATOM 1532 N N . MET B 1 32 ? 11.617 0.463 0.506 1 90.81 32 MET B N 1
ATOM 1533 C CA . MET B 1 32 ? 13.055 0.329 0.721 1 90.81 32 MET B CA 1
ATOM 1534 C C . MET B 1 32 ? 13.547 -1.044 0.276 1 90.81 32 MET B C 1
ATOM 1536 O O . MET B 1 32 ? 14.602 -1.157 -0.352 1 90.81 32 MET B O 1
ATOM 1540 N N . ILE B 1 33 ? 12.82 -1.999 0.603 1 94.12 33 ILE B N 1
ATOM 1541 C CA . ILE B 1 33 ? 13.188 -3.365 0.247 1 94.12 33 ILE B CA 1
ATOM 1542 C C . ILE B 1 33 ? 13.18 -3.523 -1.272 1 94.12 33 ILE B C 1
ATOM 1544 O O . ILE B 1 33 ? 14.102 -4.098 -1.848 1 94.12 33 ILE B O 1
ATOM 1548 N N . ALA B 1 34 ? 12.148 -2.992 -1.931 1 93.31 34 ALA B N 1
ATOM 1549 C CA . ALA B 1 34 ? 12.062 -3.055 -3.387 1 93.31 34 ALA B CA 1
ATOM 1550 C C . ALA B 1 34 ? 13.242 -2.34 -4.043 1 93.31 34 ALA B C 1
ATOM 1552 O O . ALA B 1 34 ? 13.781 -2.811 -5.043 1 93.31 34 ALA B O 1
ATOM 1553 N N . GLN B 1 35 ? 13.609 -1.234 -3.447 1 90.69 35 GLN B N 1
ATOM 1554 C CA . GLN B 1 35 ? 14.75 -0.471 -3.959 1 90.69 35 GLN B CA 1
ATOM 1555 C C . GLN B 1 35 ? 16.047 -1.254 -3.807 1 90.69 35 GLN B C 1
ATOM 1557 O O . GLN B 1 35 ? 16.859 -1.303 -4.734 1 90.69 35 GLN B O 1
ATOM 1562 N N . LYS B 1 36 ? 16.25 -1.884 -2.672 1 94.88 36 LYS B N 1
ATOM 1563 C CA . LYS B 1 36 ? 17.438 -2.676 -2.41 1 94.88 36 LYS B CA 1
ATOM 1564 C C . LYS B 1 36 ? 17.562 -3.836 -3.395 1 94.88 36 LYS B C 1
ATOM 1566 O O . LYS B 1 36 ? 18.656 -4.18 -3.832 1 94.88 36 LYS B O 1
ATOM 1571 N N . LEU B 1 37 ? 16.453 -4.395 -3.75 1 95.94 37 LEU B N 1
ATOM 1572 C CA . LEU B 1 37 ? 16.438 -5.535 -4.656 1 95.94 37 LEU B CA 1
ATOM 1573 C C . LEU B 1 37 ? 16.391 -5.074 -6.113 1 95.94 37 LEU B C 1
ATOM 1575 O O . LEU B 1 37 ? 16.578 -5.883 -7.027 1 95.94 37 LEU B O 1
ATOM 1579 N N . ASN B 1 38 ? 16.141 -3.822 -6.316 1 93.81 38 ASN B N 1
ATOM 1580 C CA . ASN B 1 38 ? 16.016 -3.246 -7.652 1 93.81 38 ASN B CA 1
ATOM 1581 C C . ASN B 1 38 ? 14.93 -3.951 -8.461 1 93.81 38 ASN B C 1
ATOM 1583 O O . ASN B 1 38 ? 15.188 -4.418 -9.578 1 93.81 38 ASN B O 1
ATOM 1587 N N . VAL B 1 39 ? 13.758 -3.988 -7.863 1 93.62 39 VAL B N 1
ATOM 1588 C CA . VAL B 1 39 ? 12.617 -4.59 -8.539 1 93.62 39 VAL B CA 1
ATOM 1589 C C . VAL B 1 39 ? 11.438 -3.611 -8.539 1 93.62 39 VAL B C 1
ATOM 1591 O O . VAL B 1 39 ? 11.422 -2.656 -7.758 1 93.62 39 VAL B O 1
ATOM 1594 N N . THR B 1 40 ? 10.57 -3.92 -9.414 1 82.94 40 THR B N 1
ATOM 1595 C CA . THR B 1 40 ? 9.305 -3.197 -9.383 1 82.94 40 THR B CA 1
ATOM 1596 C C . THR B 1 40 ? 8.383 -3.768 -8.312 1 82.94 40 THR B C 1
ATOM 1598 O O . THR B 1 40 ? 8.156 -4.977 -8.258 1 82.94 40 THR B O 1
ATOM 1601 N N . PRO B 1 41 ? 7.938 -2.863 -7.465 1 85.31 41 PRO B N 1
ATOM 1602 C CA . PRO B 1 41 ? 6.996 -3.367 -6.465 1 85.31 41 PRO B CA 1
ATOM 1603 C C . PRO B 1 41 ? 5.695 -3.875 -7.078 1 85.31 41 PRO B C 1
ATOM 1605 O O . PRO B 1 41 ? 5.113 -3.209 -7.941 1 85.31 41 PRO B O 1
ATOM 1608 N N . CYS B 1 42 ? 5.363 -5.016 -6.703 1 89.56 42 CYS B N 1
ATOM 1609 C CA . CYS B 1 42 ? 4.164 -5.68 -7.195 1 89.56 42 CYS B CA 1
ATOM 1610 C C . CYS B 1 42 ? 3.279 -6.137 -6.039 1 89.56 42 CYS B C 1
ATOM 1612 O O . CYS B 1 42 ? 3.781 -6.551 -4.996 1 89.56 42 CYS B O 1
ATOM 1614 N N . LYS B 1 43 ? 2.01 -5.871 -6.203 1 90.69 43 LYS B N 1
ATOM 1615 C CA . LYS B 1 43 ? 1.116 -6.453 -5.207 1 90.69 43 LYS B CA 1
ATOM 1616 C C . LYS B 1 43 ? 0.308 -7.605 -5.797 1 90.69 43 LYS B C 1
ATOM 1618 O O . LYS B 1 43 ? 0.011 -7.613 -6.992 1 90.69 43 LYS B O 1
ATOM 1623 N N . ASN B 1 44 ? 0.044 -8.602 -4.945 1 95.12 44 ASN B N 1
ATOM 1624 C CA . ASN B 1 44 ? -0.716 -9.805 -5.254 1 95.12 44 ASN B CA 1
ATOM 1625 C C . ASN B 1 44 ? -2.037 -9.844 -4.492 1 95.12 44 ASN B C 1
ATOM 1627 O O . ASN B 1 44 ? -2.047 -9.836 -3.26 1 95.12 44 ASN B O 1
ATOM 1631 N N . LEU B 1 45 ? -3.105 -9.867 -5.254 1 96.12 45 LEU B N 1
ATOM 1632 C CA . LEU B 1 45 ? -4.434 -9.859 -4.648 1 96.12 45 LEU B CA 1
ATOM 1633 C C . LEU B 1 45 ? -5.164 -11.164 -4.93 1 96.12 45 LEU B C 1
ATOM 1635 O O . LEU B 1 45 ? -5.18 -11.641 -6.066 1 96.12 45 LEU B O 1
ATOM 1639 N N . PHE B 1 46 ? -5.656 -11.742 -3.91 1 97.44 46 PHE B N 1
ATOM 1640 C CA . PHE B 1 46 ? -6.402 -12.992 -4.031 1 97.44 46 PHE B CA 1
ATOM 1641 C C . PHE B 1 46 ? -7.906 -12.727 -4 1 97.44 46 PHE B C 1
ATOM 1643 O O . PHE B 1 46 ? -8.445 -12.305 -2.977 1 97.44 46 PHE B O 1
ATOM 1650 N N . LEU B 1 47 ? -8.57 -12.93 -5.113 1 97.94 47 LEU B N 1
ATOM 1651 C CA . LEU B 1 47 ? -9.969 -12.562 -5.32 1 97.94 47 LEU B CA 1
ATOM 1652 C C . LEU B 1 47 ? -10.828 -13.797 -5.547 1 97.94 47 LEU B C 1
ATOM 1654 O O . LEU B 1 47 ? -10.305 -14.875 -5.852 1 97.94 47 LEU B O 1
ATOM 1658 N N . VAL B 1 48 ? -12.094 -13.586 -5.355 1 98.38 48 VAL B N 1
ATOM 1659 C CA . VAL B 1 48 ? -13.062 -14.664 -5.559 1 98.38 48 VAL B CA 1
ATOM 1660 C C . VAL B 1 48 ? -14.367 -14.094 -6.098 1 98.38 48 VAL B C 1
ATOM 1662 O O . VAL B 1 48 ? -14.727 -12.953 -5.797 1 98.38 48 VAL B O 1
ATOM 1665 N N . ASN B 1 49 ? -15.016 -14.867 -7.008 1 98.19 49 ASN B N 1
ATOM 1666 C CA . ASN B 1 49 ? -16.328 -14.438 -7.48 1 98.19 49 ASN B CA 1
ATOM 1667 C C . ASN B 1 49 ? -17.453 -15.258 -6.848 1 98.19 49 ASN B C 1
ATOM 1669 O O . ASN B 1 49 ? -17.203 -16.078 -5.957 1 98.19 49 ASN B O 1
ATOM 1673 N N . LYS B 1 50 ? -18.672 -15.031 -7.301 1 96.69 50 LYS B N 1
ATOM 1674 C CA . LYS B 1 50 ? -19.844 -15.656 -6.711 1 96.69 50 LYS B CA 1
ATOM 1675 C C . LYS B 1 50 ? -19.875 -17.156 -6.988 1 96.69 50 LYS B C 1
ATOM 1677 O O . LYS B 1 50 ? -20.406 -17.938 -6.199 1 96.69 50 LYS B O 1
ATOM 1682 N N . GLN B 1 51 ? -19.312 -17.547 -8.055 1 97.19 51 GLN B N 1
ATOM 1683 C CA . GLN B 1 51 ? -19.281 -18.953 -8.461 1 97.19 51 GLN B CA 1
ATOM 1684 C C . GLN B 1 51 ? -18.156 -19.703 -7.758 1 97.19 51 GLN B C 1
ATOM 1686 O O . GLN B 1 51 ? -17.891 -20.875 -8.055 1 97.19 51 GLN B O 1
ATOM 1691 N N . LYS B 1 52 ? -17.422 -18.984 -6.871 1 96.69 52 LYS B N 1
ATOM 1692 C CA . LYS B 1 52 ? -16.328 -19.547 -6.098 1 96.69 52 LYS B CA 1
ATOM 1693 C C . LYS B 1 52 ? -15.156 -19.922 -7.004 1 96.69 52 LYS B C 1
ATOM 1695 O O . LYS B 1 52 ? -14.539 -20.984 -6.824 1 96.69 52 LYS B O 1
ATOM 1700 N N . GLU B 1 53 ? -15.078 -19.203 -8.031 1 97.81 53 GLU B N 1
ATOM 1701 C CA . GLU B 1 53 ? -13.828 -19.203 -8.781 1 97.81 53 GLU B CA 1
ATOM 1702 C C . GLU B 1 53 ? -12.797 -18.266 -8.164 1 97.81 53 GLU B C 1
ATOM 1704 O O . GLU B 1 53 ? -13.133 -17.141 -7.766 1 97.81 53 GLU B O 1
ATOM 1709 N N . TYR B 1 54 ? -11.562 -18.75 -8.102 1 98.62 54 TYR B N 1
ATOM 1710 C CA . TYR B 1 54 ? -10.516 -18 -7.414 1 98.62 54 TYR B CA 1
ATOM 1711 C C . TYR B 1 54 ? -9.516 -17.438 -8.414 1 98.62 54 TYR B C 1
ATOM 1713 O O . TYR B 1 54 ? -9.164 -18.094 -9.398 1 98.62 54 TYR B O 1
ATOM 1721 N N . PHE B 1 55 ? -9.039 -16.188 -8.078 1 98.62 55 PHE B N 1
ATOM 1722 C CA . PHE B 1 55 ? -8.125 -15.461 -8.953 1 98.62 55 PHE B CA 1
ATOM 1723 C C . PHE B 1 55 ? -6.957 -14.891 -8.164 1 98.62 55 PHE B C 1
ATOM 1725 O O . PHE B 1 55 ? -7.145 -14.336 -7.082 1 98.62 55 PHE B O 1
ATOM 1732 N N . LEU B 1 56 ? -5.816 -15.078 -8.648 1 98.44 56 LEU B N 1
ATOM 1733 C CA . LEU B 1 56 ? -4.641 -14.352 -8.188 1 98.44 56 LEU B CA 1
ATOM 1734 C C . LEU B 1 56 ? -4.27 -13.242 -9.164 1 98.44 56 LEU B C 1
ATOM 1736 O O . LEU B 1 56 ? -3.904 -13.508 -10.312 1 98.44 56 LEU B O 1
ATOM 1740 N N . LEU B 1 57 ? -4.379 -12.047 -8.688 1 97.62 57 LEU B N 1
ATOM 1741 C CA . LEU B 1 57 ? -4.145 -10.875 -9.531 1 97.62 57 LEU B CA 1
ATOM 1742 C C . LEU B 1 57 ? -2.816 -10.211 -9.18 1 97.62 57 LEU B C 1
ATOM 1744 O O . LEU B 1 57 ? -2.59 -9.844 -8.031 1 97.62 57 LEU B O 1
ATOM 1748 N N . LEU B 1 58 ? -1.96 -10.062 -10.164 1 96.75 58 LEU B N 1
ATOM 1749 C CA . LEU B 1 58 ? -0.701 -9.344 -10.016 1 96.75 58 LEU B CA 1
ATOM 1750 C C . LEU B 1 58 ? -0.799 -7.949 -10.633 1 96.75 58 LEU B C 1
ATOM 1752 O O . LEU B 1 58 ? -1.089 -7.809 -11.82 1 96.75 58 LEU B O 1
ATOM 1756 N N . LEU B 1 59 ? -0.557 -6.957 -9.789 1 93.5 59 LEU B N 1
ATOM 1757 C CA . LEU B 1 59 ? -0.575 -5.562 -10.211 1 93.5 59 LEU B CA 1
ATOM 1758 C C . LEU B 1 59 ? 0.62 -4.805 -9.641 1 93.5 59 LEU B C 1
ATOM 1760 O O . LEU B 1 59 ? 1.171 -5.195 -8.609 1 93.5 59 LEU B O 1
ATOM 1764 N N . SER B 1 60 ? 0.924 -3.771 -10.391 1 89.62 60 SER B N 1
ATOM 1765 C CA . SER B 1 60 ? 1.922 -2.881 -9.805 1 89.62 60 SER B CA 1
ATOM 1766 C C . SER B 1 60 ? 1.427 -2.285 -8.492 1 89.62 60 SER B C 1
ATOM 1768 O O . SER B 1 60 ? 0.235 -2.008 -8.344 1 89.62 60 SER B O 1
ATOM 1770 N N . GLU B 1 61 ? 2.332 -2.061 -7.562 1 85.81 61 GLU B N 1
ATOM 1771 C CA . GLU B 1 61 ? 1.976 -1.497 -6.266 1 85.81 61 GLU B CA 1
ATOM 1772 C C . GLU B 1 61 ? 1.256 -0.161 -6.422 1 85.81 61 GLU B C 1
ATOM 1774 O O . GLU B 1 61 ? 0.405 0.192 -5.602 1 85.81 61 GLU B O 1
ATOM 1779 N N . ASN B 1 62 ? 1.463 0.537 -7.586 1 79.44 62 ASN B N 1
ATOM 1780 C CA . ASN B 1 62 ? 0.977 1.9 -7.773 1 79.44 62 ASN B CA 1
ATOM 1781 C C . ASN B 1 62 ? -0.342 1.925 -8.539 1 79.44 62 ASN B C 1
ATOM 1783 O O . ASN B 1 62 ? -0.856 2.996 -8.867 1 79.44 62 ASN B O 1
ATOM 1787 N N . LYS B 1 63 ? -0.833 0.768 -8.75 1 85.69 63 LYS B N 1
ATOM 1788 C CA . LYS B 1 63 ? -2.102 0.719 -9.477 1 85.69 63 LYS B CA 1
ATOM 1789 C C . LYS B 1 63 ? -3.26 0.401 -8.531 1 85.69 63 LYS B C 1
ATOM 1791 O O . LYS B 1 63 ? -3.111 -0.401 -7.609 1 85.69 63 LYS B O 1
ATOM 1796 N N . LYS B 1 64 ? -4.355 1.107 -8.875 1 81.62 64 LYS B N 1
ATOM 1797 C CA . LYS B 1 64 ? -5.57 0.87 -8.109 1 81.62 64 LYS B CA 1
ATOM 1798 C C . LYS B 1 64 ? -6.297 -0.383 -8.594 1 81.62 64 LYS B C 1
ATOM 1800 O O . LYS B 1 64 ? -6.332 -0.655 -9.797 1 81.62 64 LYS B O 1
ATOM 1805 N N . LEU B 1 65 ? -6.828 -1.101 -7.648 1 88.44 65 LEU B N 1
ATOM 1806 C CA . LEU B 1 65 ? -7.699 -2.217 -7.996 1 88.44 65 LEU B CA 1
ATOM 1807 C C . LEU B 1 65 ? -9.102 -1.725 -8.344 1 88.44 65 LEU B C 1
ATOM 1809 O O . LEU B 1 65 ? -9.75 -1.068 -7.531 1 88.44 65 LEU B O 1
ATOM 1813 N N . SER B 1 66 ? -9.508 -1.912 -9.547 1 89.94 66 SER B N 1
ATOM 1814 C CA . SER B 1 66 ? -10.922 -1.823 -9.922 1 89.94 66 SER B CA 1
ATOM 1815 C C . SER B 1 66 ? -11.516 -3.207 -10.148 1 89.94 66 SER B C 1
ATOM 1817 O O . SER B 1 66 ? -11.461 -3.738 -11.258 1 89.94 66 SER B O 1
ATOM 1819 N N . ALA B 1 67 ? -12.086 -3.73 -9.102 1 92.94 67 ALA B N 1
ATOM 1820 C CA . ALA B 1 67 ? -12.648 -5.078 -9.18 1 92.94 67 ALA B CA 1
ATOM 1821 C C . ALA B 1 67 ? -13.688 -5.172 -10.289 1 92.94 67 ALA B C 1
ATOM 1823 O O . ALA B 1 67 ? -13.773 -6.188 -10.984 1 92.94 67 ALA B O 1
ATOM 1824 N N . LYS B 1 68 ? -14.414 -4.059 -10.453 1 93.5 68 LYS B N 1
ATOM 1825 C CA . LYS B 1 68 ? -15.445 -4.016 -11.492 1 93.5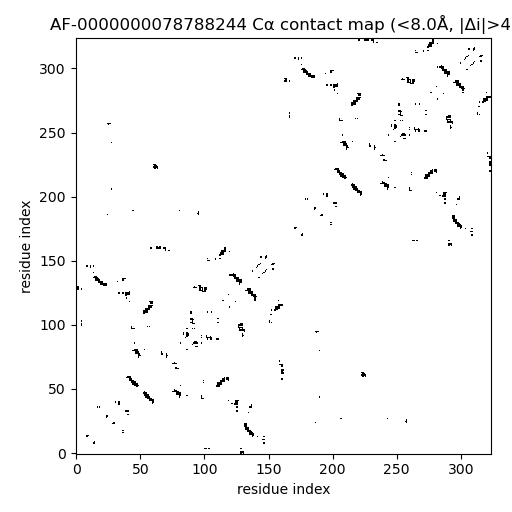 68 LYS B CA 1
ATOM 1826 C C . LYS B 1 68 ? -14.828 -4.102 -12.883 1 93.5 68 LYS B C 1
ATOM 1828 O O . LYS B 1 68 ? -15.289 -4.875 -13.727 1 93.5 68 LYS B O 1
ATOM 1833 N N . SER B 1 69 ? -13.781 -3.377 -13.094 1 95.38 69 SER B N 1
ATOM 1834 C CA . SER B 1 69 ? -13.109 -3.373 -14.391 1 95.38 69 SER B CA 1
ATOM 1835 C C . SER B 1 69 ? -12.5 -4.734 -14.695 1 95.38 69 SER B C 1
ATOM 1837 O O . SER B 1 69 ? -12.617 -5.23 -15.82 1 95.38 69 SER B O 1
ATOM 1839 N N . ILE B 1 70 ? -11.906 -5.316 -13.664 1 96.88 70 ILE B N 1
ATOM 1840 C CA . ILE B 1 70 ? -11.258 -6.609 -13.852 1 96.88 70 ILE B CA 1
ATOM 1841 C C . ILE B 1 70 ? -12.312 -7.672 -14.148 1 96.88 70 ILE B C 1
ATOM 1843 O O . ILE B 1 70 ? -12.148 -8.484 -15.062 1 96.88 70 ILE B O 1
ATOM 1847 N N . ALA B 1 71 ? -13.398 -7.629 -13.406 1 97.69 71 ALA B N 1
ATOM 1848 C CA . ALA B 1 71 ? -14.477 -8.586 -13.625 1 97.69 71 ALA B CA 1
ATOM 1849 C C . ALA B 1 71 ? -14.992 -8.523 -15.062 1 97.69 71 ALA B C 1
ATOM 1851 O O . ALA B 1 71 ? -15.203 -9.555 -15.695 1 97.69 71 ALA B O 1
ATOM 1852 N N . LYS B 1 72 ? -15.102 -7.359 -15.539 1 97.38 72 LYS B N 1
ATOM 1853 C CA . LYS B 1 72 ? -15.578 -7.156 -16.906 1 97.38 72 LYS B CA 1
ATOM 1854 C C . LYS B 1 72 ? -14.586 -7.723 -17.922 1 97.38 72 LYS B C 1
ATOM 1856 O O . LYS B 1 72 ? -14.984 -8.383 -18.875 1 97.38 72 LYS B O 1
ATOM 1861 N N . GLN B 1 73 ? -13.328 -7.504 -17.703 1 97.12 73 GLN B N 1
ATOM 1862 C CA . GLN B 1 73 ? -12.297 -7.949 -18.641 1 97.12 73 GLN B CA 1
ATOM 1863 C C . GLN B 1 73 ? -12.266 -9.469 -18.734 1 97.12 73 GLN B C 1
ATOM 1865 O O . GLN B 1 73 ? -11.969 -10.016 -19.812 1 97.12 73 GLN B O 1
ATOM 1870 N N . ILE B 1 74 ? -12.602 -10.133 -17.656 1 97.31 74 ILE B N 1
ATOM 1871 C CA . ILE B 1 74 ? -12.461 -11.586 -17.656 1 97.31 74 ILE B CA 1
ATOM 1872 C C . ILE B 1 74 ? -13.836 -12.242 -17.719 1 97.31 74 ILE B C 1
ATOM 1874 O O . ILE B 1 74 ? -13.961 -13.453 -17.547 1 97.31 74 ILE B O 1
ATOM 1878 N N . ASP B 1 75 ? -14.836 -11.469 -17.953 1 97.5 75 ASP B N 1
ATOM 1879 C CA . ASP B 1 75 ? -16.219 -11.93 -18.062 1 97.5 75 ASP B CA 1
ATOM 1880 C C . ASP B 1 75 ? -16.641 -12.711 -16.828 1 97.5 75 ASP B C 1
ATOM 1882 O O . ASP B 1 75 ? -17.109 -13.844 -16.922 1 97.5 75 ASP B O 1
ATOM 1886 N N . SER B 1 76 ? -16.453 -12.117 -15.68 1 97.62 76 SER B N 1
ATOM 1887 C CA . SER B 1 76 ? -16.766 -12.711 -14.383 1 97.62 76 SER B CA 1
ATOM 1888 C C . SER B 1 76 ? -17.844 -11.906 -13.648 1 97.62 76 SER B C 1
ATOM 1890 O O . SER B 1 76 ? -18.062 -10.734 -13.961 1 97.62 76 SER B O 1
ATOM 1892 N N . SER B 1 77 ? -18.5 -12.602 -12.797 1 97.56 77 SER B N 1
ATOM 1893 C CA . SER B 1 77 ? -19.344 -11.867 -11.852 1 97.56 77 SER B CA 1
ATOM 1894 C C . SER B 1 77 ? -18.484 -11.023 -10.906 1 97.56 77 SER B C 1
ATOM 1896 O O . SER B 1 77 ? -17.266 -10.977 -11.031 1 97.56 77 SER B O 1
ATOM 1898 N N . HIS B 1 78 ? -19.156 -10.391 -10.031 1 97 78 HIS B N 1
ATOM 1899 C CA . HIS B 1 78 ? -18.516 -9.508 -9.07 1 97 78 HIS B CA 1
ATOM 1900 C C . HIS B 1 78 ? -17.375 -10.211 -8.352 1 97 78 HIS B C 1
ATOM 1902 O O . HIS B 1 78 ? -17.5 -11.367 -7.961 1 97 78 HIS B O 1
ATOM 1908 N N . LEU B 1 79 ? -16.281 -9.469 -8.242 1 97.31 79 LEU B N 1
ATOM 1909 C CA . LEU B 1 79 ? -15.109 -9.984 -7.539 1 97.31 79 LEU B CA 1
ATOM 1910 C C . LEU B 1 79 ? -14.992 -9.367 -6.152 1 97.31 79 LEU B C 1
ATOM 1912 O O . LEU B 1 79 ? -15.242 -8.172 -5.977 1 97.31 79 LEU B O 1
ATOM 1916 N N . SER B 1 80 ? -14.625 -10.156 -5.184 1 95.75 80 SER B N 1
ATOM 1917 C CA . SER B 1 80 ? -14.289 -9.719 -3.832 1 95.75 80 SER B CA 1
ATOM 1918 C C . SER B 1 80 ? -13 -10.383 -3.346 1 95.75 80 SER B C 1
ATOM 1920 O O . SER B 1 80 ? -12.461 -11.258 -4.016 1 95.75 80 SER B O 1
ATOM 1922 N N . PHE B 1 81 ? -12.508 -9.898 -2.279 1 95.88 81 PHE B N 1
ATOM 1923 C CA . PHE B 1 81 ? -11.328 -10.531 -1.715 1 95.88 81 PHE B CA 1
ATOM 1924 C C . PHE B 1 81 ? -11.672 -11.891 -1.118 1 95.88 81 PHE B C 1
ATOM 1926 O O . PHE B 1 81 ? -12.688 -12.031 -0.434 1 95.88 81 PHE B O 1
ATOM 1933 N N . ALA B 1 82 ? -10.797 -12.82 -1.414 1 96.62 82 ALA B N 1
ATOM 1934 C CA . ALA B 1 82 ? -10.984 -14.148 -0.83 1 96.62 82 ALA B CA 1
ATOM 1935 C C . ALA B 1 82 ? -10.656 -14.141 0.66 1 96.62 82 ALA B C 1
ATOM 1937 O O . ALA B 1 82 ? -9.938 -13.266 1.142 1 96.62 82 ALA B O 1
ATOM 1938 N N . SER B 1 83 ? -11.148 -15.133 1.399 1 94.94 83 SER B N 1
ATOM 1939 C CA . SER B 1 83 ? -10.977 -15.195 2.848 1 94.94 83 SER B CA 1
ATOM 1940 C C . SER B 1 83 ? -9.57 -15.648 3.219 1 94.94 83 SER B C 1
ATOM 1942 O O . SER B 1 83 ? -8.867 -16.25 2.398 1 94.94 83 SER B O 1
ATOM 1944 N N . ASP B 1 84 ? -9.266 -15.383 4.492 1 93.44 84 ASP B N 1
ATOM 1945 C CA . ASP B 1 84 ? -8.008 -15.891 5.023 1 93.44 84 ASP B CA 1
ATOM 1946 C C . ASP B 1 84 ? -7.945 -17.422 4.922 1 93.44 84 ASP B C 1
ATOM 1948 O O . ASP B 1 84 ? -6.891 -17.984 4.625 1 93.44 84 ASP B O 1
ATOM 1952 N N . GLU B 1 85 ? -9.023 -18 5.164 1 95.75 85 GLU B N 1
ATOM 1953 C CA . GLU B 1 85 ? -9.109 -19.453 5.09 1 95.75 85 GLU B CA 1
ATOM 1954 C C . GLU B 1 85 ? -8.828 -19.953 3.676 1 95.75 85 GLU B C 1
ATOM 1956 O O . GLU B 1 85 ? -8.102 -20.938 3.486 1 95.75 85 GLU B O 1
ATOM 1961 N N . ASP B 1 86 ? -9.383 -19.312 2.701 1 96 86 ASP B N 1
ATOM 1962 C CA . ASP B 1 86 ? -9.141 -19.672 1.308 1 96 86 ASP B CA 1
ATOM 1963 C C . ASP B 1 86 ? -7.672 -19.5 0.936 1 96 86 ASP B C 1
ATOM 1965 O O . ASP B 1 86 ? -7.098 -20.328 0.231 1 96 86 ASP B O 1
ATOM 1969 N N . MET B 1 87 ? -7.098 -18.422 1.422 1 94.69 87 MET B N 1
ATOM 1970 C CA . MET B 1 87 ? -5.691 -18.141 1.154 1 94.69 87 MET B CA 1
ATOM 1971 C C . MET B 1 87 ? -4.805 -19.266 1.701 1 94.69 87 MET B C 1
ATOM 1973 O O . MET B 1 87 ? -3.881 -19.719 1.022 1 94.69 87 MET B O 1
ATOM 1977 N N . LYS B 1 88 ? -5.086 -19.641 2.893 1 94.56 88 LYS B N 1
ATOM 1978 C CA . LYS B 1 88 ? -4.316 -20.719 3.516 1 94.56 88 LYS B CA 1
ATOM 1979 C C . LYS B 1 88 ? -4.527 -22.047 2.781 1 94.56 88 LYS B C 1
ATOM 1981 O O . LYS B 1 88 ? -3.562 -22.75 2.48 1 94.56 88 LYS B O 1
ATOM 1986 N N . ARG B 1 89 ? -5.719 -22.297 2.49 1 95.38 89 ARG B N 1
ATOM 1987 C CA . ARG B 1 89 ? -6.082 -23.578 1.881 1 95.38 89 ARG B CA 1
ATOM 1988 C C . ARG B 1 89 ? -5.52 -23.688 0.469 1 95.38 89 ARG B C 1
ATOM 1990 O O . ARG B 1 89 ? -4.992 -24.734 0.088 1 95.38 89 ARG B O 1
ATOM 1997 N N . LEU B 1 90 ? -5.555 -22.641 -0.294 1 96.25 90 LEU B N 1
ATOM 1998 C CA . LEU B 1 90 ? -5.266 -22.734 -1.721 1 96.25 90 LEU B CA 1
ATOM 1999 C C . LEU B 1 90 ? -3.834 -22.297 -2.018 1 96.25 90 LEU B C 1
ATOM 2001 O O . LEU B 1 90 ? -3.209 -22.812 -2.953 1 96.25 90 LEU B O 1
ATOM 2005 N N . LEU B 1 91 ? -3.303 -21.375 -1.187 1 95.25 91 LEU B N 1
ATOM 2006 C CA . LEU B 1 91 ? -2.01 -20.797 -1.527 1 95.25 91 LEU B CA 1
ATOM 2007 C C . LEU B 1 91 ? -1.013 -20.984 -0.386 1 95.25 91 LEU B C 1
ATOM 2009 O O . LEU B 1 91 ? 0.152 -20.594 -0.507 1 95.25 91 LEU B O 1
ATOM 2013 N N . SER B 1 92 ? -1.42 -21.484 0.725 1 93.62 92 SER B N 1
ATOM 2014 C CA . SER B 1 92 ? -0.566 -21.703 1.888 1 93.62 92 SER B CA 1
ATOM 2015 C C . SER B 1 92 ? 0.089 -20.406 2.344 1 93.62 92 SER B C 1
ATOM 2017 O O . SER B 1 92 ? 1.302 -20.359 2.562 1 93.62 92 SER B O 1
ATOM 2019 N N . THR B 1 93 ? -0.72 -19.375 2.4 1 93 93 THR B N 1
ATOM 2020 C CA . THR B 1 93 ? -0.209 -18.062 2.793 1 93 93 THR B CA 1
ATOM 2021 C C . THR B 1 93 ? -1.232 -17.328 3.643 1 93 93 THR B C 1
ATOM 2023 O O . THR B 1 93 ? -2.271 -17.875 4.004 1 93 93 THR B O 1
ATOM 2026 N N . THR B 1 94 ? -0.86 -16.156 4.133 1 89.38 94 THR B N 1
ATOM 2027 C CA . THR B 1 94 ? -1.704 -15.266 4.91 1 89.38 94 THR B CA 1
ATOM 2028 C C . THR B 1 94 ? -1.743 -13.875 4.281 1 89.38 94 THR B C 1
ATOM 2030 O O . THR B 1 94 ? -0.893 -13.539 3.457 1 89.38 94 THR B O 1
ATOM 2033 N N . PRO B 1 95 ? -2.803 -13.148 4.637 1 88.12 95 PRO B N 1
ATOM 2034 C CA . PRO B 1 95 ? -2.822 -11.781 4.129 1 88.12 95 PRO B CA 1
ATOM 2035 C C . PRO B 1 95 ? -1.511 -11.039 4.375 1 88.12 95 PRO B C 1
ATOM 2037 O O . PRO B 1 95 ? -0.923 -11.156 5.453 1 88.12 95 PRO B O 1
ATOM 2040 N N . GLY B 1 96 ? -1.032 -10.359 3.393 1 84.12 96 GLY B N 1
ATOM 2041 C CA . GLY B 1 96 ? 0.221 -9.633 3.51 1 84.12 96 GLY B CA 1
ATOM 2042 C C . GLY B 1 96 ? 1.404 -10.391 2.932 1 84.12 96 GLY B C 1
ATOM 2043 O O . GLY B 1 96 ? 2.467 -9.805 2.707 1 84.12 96 GLY B O 1
ATOM 2044 N N . ALA B 1 97 ? 1.231 -11.68 2.637 1 90.19 97 ALA B N 1
ATOM 2045 C CA . ALA B 1 97 ? 2.336 -12.484 2.125 1 90.19 97 ALA B CA 1
ATOM 2046 C C . ALA B 1 97 ? 1.926 -13.242 0.865 1 90.19 97 ALA B C 1
ATOM 2048 O O . ALA B 1 97 ? 2.545 -14.242 0.505 1 90.19 97 ALA B O 1
ATOM 2049 N N . VAL B 1 98 ? 0.844 -12.82 0.24 1 93.69 98 VAL B N 1
ATOM 2050 C CA . VAL B 1 98 ? 0.385 -13.461 -0.988 1 93.69 98 VAL B CA 1
ATOM 2051 C C . VAL B 1 98 ? 1.447 -13.312 -2.074 1 93.69 98 VAL B C 1
ATOM 2053 O O . VAL B 1 98 ? 2.086 -12.266 -2.191 1 93.69 98 VAL B O 1
ATOM 2056 N N . SER B 1 99 ? 1.634 -14.367 -2.834 1 95.75 99 SER B N 1
ATOM 2057 C CA . SER B 1 99 ? 2.713 -14.422 -3.814 1 95.75 99 SER B CA 1
ATOM 2058 C C . SER B 1 99 ? 2.334 -15.289 -5.012 1 95.75 99 SER B C 1
ATOM 2060 O O . SER B 1 99 ? 1.62 -16.281 -4.863 1 95.75 99 SER B O 1
ATOM 2062 N N . ILE B 1 100 ? 2.834 -14.906 -6.133 1 97.06 100 ILE B N 1
ATOM 2063 C CA . ILE B 1 100 ? 2.676 -15.75 -7.312 1 97.06 100 ILE B CA 1
ATOM 2064 C C . ILE B 1 100 ? 3.305 -17.125 -7.059 1 97.06 100 ILE B C 1
ATOM 2066 O O . ILE B 1 100 ? 2.828 -18.141 -7.574 1 97.06 100 ILE B O 1
ATOM 2070 N N . LEU B 1 101 ? 4.316 -17.203 -6.199 1 97.06 101 LEU B N 1
ATOM 2071 C CA . LEU B 1 101 ? 5.012 -18.453 -5.91 1 97.06 101 LEU B CA 1
ATOM 2072 C C . LEU B 1 101 ? 4.109 -19.406 -5.129 1 97.06 101 LEU B C 1
ATOM 2074 O O . LEU B 1 101 ? 4.328 -20.609 -5.137 1 97.06 101 LEU B O 1
ATOM 2078 N N . GLY B 1 102 ? 3.16 -18.859 -4.52 1 96.69 102 GLY B N 1
ATOM 2079 C CA . GLY B 1 102 ? 2.229 -19.672 -3.752 1 96.69 102 GLY B CA 1
ATOM 2080 C C . GLY B 1 102 ? 1.395 -20.594 -4.617 1 96.69 102 GLY B C 1
ATOM 2081 O O . GLY B 1 102 ? 0.78 -21.531 -4.113 1 96.69 102 GLY B O 1
ATOM 2082 N N . LEU B 1 103 ? 1.378 -20.344 -5.961 1 97.5 103 LEU B N 1
ATOM 2083 C CA . LEU B 1 103 ? 0.62 -21.188 -6.883 1 97.5 103 LEU B CA 1
ATOM 2084 C C . LEU B 1 103 ? 1.156 -22.609 -6.895 1 97.5 103 LEU B C 1
ATOM 2086 O O . LEU B 1 103 ? 0.48 -23.531 -7.363 1 97.5 103 LEU B O 1
ATOM 2090 N N . ILE B 1 104 ? 2.34 -22.844 -6.344 1 96.25 104 ILE B N 1
ATOM 2091 C CA . ILE B 1 104 ? 2.895 -24.188 -6.242 1 96.25 104 ILE B CA 1
ATOM 2092 C C . ILE B 1 104 ? 1.985 -25.062 -5.375 1 96.25 104 ILE B C 1
ATOM 2094 O O . ILE B 1 104 ? 1.967 -26.281 -5.516 1 96.25 104 ILE B O 1
ATOM 2098 N N . TYR B 1 105 ? 1.253 -24.422 -4.531 1 96.12 105 TYR B N 1
ATOM 2099 C CA . TYR B 1 105 ? 0.434 -25.156 -3.574 1 96.12 105 TYR B CA 1
ATOM 2100 C C . TYR B 1 105 ? -0.968 -25.391 -4.121 1 96.12 105 TYR B C 1
ATOM 2102 O O . TYR B 1 105 ? -1.771 -26.094 -3.508 1 96.12 105 TYR B O 1
ATOM 2110 N N . ASP B 1 106 ? -1.278 -24.703 -5.242 1 95.81 106 ASP B N 1
ATOM 2111 C CA . ASP B 1 106 ? -2.562 -24.922 -5.902 1 95.81 106 ASP B CA 1
ATOM 2112 C C . ASP B 1 106 ? -2.508 -26.156 -6.812 1 95.81 106 ASP B C 1
ATOM 2114 O O . ASP B 1 106 ? -2.629 -26.031 -8.031 1 95.81 106 ASP B O 1
ATOM 2118 N N . ASN B 1 107 ? -2.59 -27.25 -6.23 1 89.06 107 ASN B N 1
ATOM 2119 C CA . ASN B 1 107 ? -2.385 -28.516 -6.934 1 89.06 107 ASN B CA 1
ATOM 2120 C C . ASN B 1 107 ? -3.602 -28.891 -7.773 1 89.06 107 ASN B C 1
ATOM 2122 O O . ASN B 1 107 ? -3.506 -29.719 -8.68 1 89.06 107 ASN B O 1
ATOM 2126 N N . THR B 1 108 ? -4.738 -28.344 -7.566 1 90.12 108 THR B N 1
ATOM 2127 C CA . THR B 1 108 ? -5.945 -28.688 -8.305 1 90.12 108 THR B CA 1
ATOM 2128 C C . THR B 1 108 ? -6.254 -27.641 -9.375 1 90.12 108 THR B C 1
ATOM 2130 O O . THR B 1 108 ? -7.32 -27.672 -9.992 1 90.12 108 THR B O 1
ATOM 2133 N N . ASN B 1 109 ? -5.352 -26.656 -9.531 1 92.62 109 ASN B N 1
ATOM 2134 C CA . ASN B 1 109 ? -5.477 -25.609 -10.539 1 92.62 109 ASN B CA 1
ATOM 2135 C C . ASN B 1 109 ? -6.805 -24.875 -10.414 1 92.62 109 ASN B C 1
ATOM 2137 O O . ASN B 1 109 ? -7.504 -24.672 -11.406 1 92.62 109 ASN B O 1
ATOM 2141 N N . LYS B 1 110 ? -7.109 -24.594 -9.195 1 95.56 110 LYS B N 1
ATOM 2142 C CA . LYS B 1 110 ? -8.359 -23.891 -8.898 1 95.56 110 LYS B CA 1
ATOM 2143 C C . LYS B 1 110 ? -8.188 -22.391 -9.023 1 95.56 110 LYS B C 1
ATOM 2145 O O . LYS B 1 110 ? -9.164 -21.656 -9.164 1 95.56 110 LYS B O 1
ATOM 2150 N N . VAL B 1 111 ? -6.984 -21.953 -9.016 1 98.31 111 VAL B N 1
ATOM 2151 C CA . VAL B 1 111 ? -6.707 -20.516 -9 1 98.31 111 VAL B CA 1
ATOM 2152 C C . VAL B 1 111 ? -6.336 -20.047 -10.406 1 98.31 111 VAL B C 1
ATOM 2154 O O . VAL B 1 111 ? -5.402 -20.578 -11.016 1 98.31 111 VAL B O 1
ATOM 2157 N N . LYS B 1 112 ? -7.094 -19.125 -10.914 1 98.31 112 LYS B N 1
ATOM 2158 C CA . LYS B 1 112 ? -6.77 -18.484 -12.188 1 98.31 112 LYS B CA 1
ATOM 2159 C C . LYS B 1 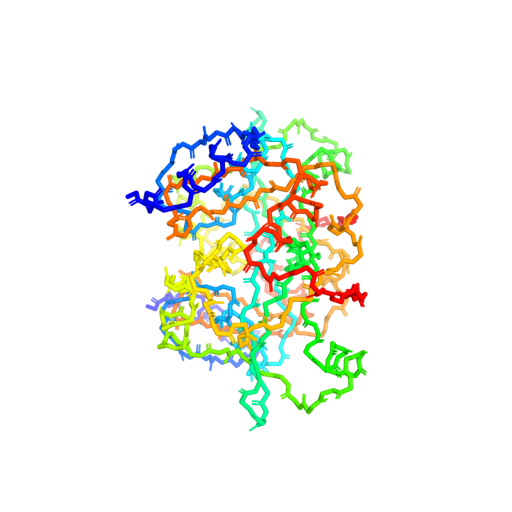112 ? -5.828 -17.312 -11.992 1 98.31 112 LYS B C 1
ATOM 2161 O O . LYS B 1 112 ? -6.016 -16.516 -11.07 1 98.31 112 LYS B O 1
ATOM 2166 N N . LEU B 1 113 ? -4.844 -17.219 -12.852 1 98.56 113 LEU B N 1
ATOM 2167 C CA . LEU B 1 113 ? -3.838 -16.172 -12.719 1 98.56 113 LEU B CA 1
ATOM 2168 C C . LEU B 1 113 ? -4.121 -15.023 -13.68 1 98.56 113 LEU B C 1
ATOM 2170 O O . LEU B 1 113 ? -4.32 -15.25 -14.875 1 98.56 113 LEU B O 1
ATOM 2174 N N . LEU B 1 114 ? -4.254 -13.82 -13.125 1 98.44 114 LEU B N 1
ATOM 2175 C CA . LEU B 1 114 ? -4.391 -12.57 -13.867 1 98.44 114 LEU B CA 1
ATOM 2176 C C . LEU B 1 114 ? -3.168 -11.68 -13.672 1 98.44 114 LEU B C 1
ATOM 2178 O O . LEU B 1 114 ? -2.762 -11.422 -12.539 1 98.44 114 LEU B O 1
ATOM 2182 N N . ILE B 1 115 ? -2.539 -11.203 -14.758 1 97.5 115 ILE B N 1
ATOM 2183 C CA . ILE B 1 115 ? -1.343 -10.375 -14.656 1 97.5 115 ILE B CA 1
ATOM 2184 C C . ILE B 1 115 ? -1.553 -9.062 -15.414 1 97.5 115 ILE B C 1
ATOM 2186 O O . ILE B 1 115 ? -1.902 -9.078 -16.594 1 97.5 115 ILE B O 1
ATOM 2190 N N . ASP B 1 116 ? -1.367 -7.996 -14.727 1 96.94 116 ASP B N 1
ATOM 2191 C CA . ASP B 1 116 ? -1.449 -6.688 -15.367 1 96.94 116 ASP B CA 1
ATOM 2192 C C . ASP B 1 116 ? -0.353 -6.523 -16.422 1 96.94 116 ASP B C 1
ATOM 2194 O O . ASP B 1 116 ? 0.783 -6.953 -16.219 1 96.94 116 ASP B O 1
ATOM 2198 N N . LYS B 1 117 ? -0.646 -5.836 -17.422 1 95 117 LYS B N 1
ATOM 2199 C CA . LYS B 1 117 ? 0.247 -5.684 -18.562 1 95 117 LYS B CA 1
ATOM 2200 C C . LYS B 1 117 ? 1.572 -5.055 -18.141 1 95 117 LYS B C 1
ATOM 2202 O O . LYS B 1 117 ? 2.623 -5.379 -18.688 1 95 117 LYS B O 1
ATOM 2207 N N . GLU B 1 118 ? 1.52 -4.195 -17.25 1 93.38 118 GLU B N 1
ATOM 2208 C CA . GLU B 1 118 ? 2.744 -3.533 -16.812 1 93.38 118 GLU B CA 1
ATOM 2209 C C . GLU B 1 118 ? 3.705 -4.523 -16.156 1 93.38 118 GLU B C 1
ATOM 2211 O O . GLU B 1 118 ? 4.922 -4.434 -16.344 1 93.38 118 GLU B O 1
ATOM 2216 N N . ILE B 1 119 ? 3.17 -5.441 -15.414 1 94.88 119 ILE B N 1
ATOM 2217 C CA . ILE B 1 119 ? 3.994 -6.449 -14.758 1 94.88 119 ILE B CA 1
ATOM 2218 C C . ILE B 1 119 ? 4.617 -7.371 -15.805 1 94.88 119 ILE B C 1
ATOM 2220 O O . ILE B 1 119 ? 5.785 -7.746 -15.688 1 94.88 119 ILE B O 1
ATOM 2224 N N . MET B 1 120 ? 3.871 -7.668 -16.812 1 93.88 120 MET B N 1
ATOM 2225 C CA . MET B 1 120 ? 4.328 -8.555 -17.891 1 93.88 120 MET B CA 1
ATOM 2226 C C . MET B 1 120 ? 5.551 -7.977 -18.594 1 93.88 120 MET B C 1
ATOM 2228 O O . MET B 1 120 ? 6.367 -8.719 -19.125 1 93.88 120 MET B O 1
ATOM 2232 N N . ARG B 1 121 ? 5.707 -6.707 -18.469 1 93.88 121 ARG B N 1
ATOM 2233 C CA . ARG B 1 121 ? 6.738 -6.031 -19.25 1 93.88 121 ARG B CA 1
ATOM 2234 C C . ARG B 1 121 ? 7.961 -5.723 -18.391 1 93.88 121 ARG B C 1
ATOM 2236 O O . ARG B 1 121 ? 8.969 -5.215 -18.891 1 93.88 121 ARG B O 1
ATOM 2243 N N . THR B 1 122 ? 7.918 -6.043 -17.172 1 95.12 122 THR B N 1
ATOM 2244 C CA . THR B 1 122 ? 9.07 -5.812 -16.312 1 95.12 122 THR B CA 1
ATOM 2245 C C . THR B 1 122 ? 10.133 -6.887 -16.531 1 95.12 122 THR B C 1
ATOM 2247 O O . THR B 1 122 ? 9.812 -8.016 -16.906 1 95.12 122 THR B O 1
ATOM 2250 N N . ASP B 1 123 ? 11.367 -6.516 -16.266 1 96.75 123 ASP B N 1
ATOM 2251 C CA . ASP B 1 123 ? 12.445 -7.488 -16.391 1 96.75 123 ASP B CA 1
ATOM 2252 C C . ASP B 1 123 ? 12.492 -8.398 -15.164 1 96.75 123 ASP B C 1
ATOM 2254 O O . ASP B 1 123 ? 12.773 -9.594 -15.281 1 96.75 123 ASP B O 1
ATOM 2258 N N . TYR B 1 124 ? 12.234 -7.73 -14 1 97.38 124 TYR B N 1
ATOM 2259 C CA . TYR B 1 124 ? 12.289 -8.445 -12.734 1 97.38 124 TYR B CA 1
ATOM 2260 C C . TYR B 1 124 ? 11.047 -8.18 -11.898 1 97.38 124 TYR B C 1
ATOM 2262 O O . TYR B 1 124 ? 10.516 -7.062 -11.906 1 97.38 124 TYR B O 1
ATOM 2270 N N . ILE B 1 125 ? 10.656 -9.195 -11.203 1 95.75 125 ILE B N 1
ATOM 2271 C CA . ILE B 1 125 ? 9.562 -9.031 -10.258 1 95.75 125 ILE B CA 1
ATOM 2272 C C . ILE B 1 125 ? 10.031 -9.398 -8.852 1 95.75 125 ILE B C 1
ATOM 2274 O O . ILE B 1 125 ? 10.906 -10.258 -8.688 1 95.75 125 ILE B O 1
ATOM 2278 N N . GLY B 1 126 ? 9.578 -8.703 -7.914 1 95.12 126 GLY B N 1
ATOM 2279 C CA . GLY B 1 126 ? 9.773 -9.039 -6.512 1 95.12 126 GLY B CA 1
ATOM 2280 C C . GLY B 1 126 ? 8.625 -9.844 -5.926 1 95.12 126 GLY B C 1
ATOM 2281 O O . GLY B 1 126 ? 7.461 -9.484 -6.109 1 95.12 126 GLY B O 1
ATOM 2282 N N . CYS B 1 127 ? 8.961 -10.93 -5.227 1 93.81 127 CYS B N 1
ATOM 2283 C CA . CYS B 1 127 ? 7.91 -11.734 -4.609 1 93.81 127 CYS B CA 1
ATOM 2284 C C . CYS B 1 127 ? 8.359 -12.258 -3.248 1 93.81 127 CYS B C 1
ATOM 2286 O O . CYS B 1 127 ? 9.547 -12.445 -3.01 1 93.81 127 CYS B O 1
ATOM 2288 N N . HIS B 1 128 ? 7.367 -12.383 -2.447 1 93 128 HIS B N 1
ATOM 2289 C CA . HIS B 1 128 ? 7.586 -13.109 -1.203 1 93 128 HIS B CA 1
ATOM 2290 C C . HIS B 1 128 ? 7.543 -14.617 -1.434 1 93 128 HIS B C 1
ATOM 2292 O O . HIS B 1 128 ? 6.734 -15.102 -2.227 1 93 128 HIS B O 1
ATOM 2298 N N . PRO B 1 129 ? 8.375 -15.375 -0.771 1 94.06 129 PRO B N 1
ATOM 2299 C CA . PRO B 1 129 ? 8.227 -16.828 -0.788 1 94.06 129 PRO B CA 1
ATOM 2300 C C . PRO B 1 129 ? 7.195 -17.328 0.219 1 94.06 129 PRO B C 1
ATOM 2302 O O . PRO B 1 129 ? 7.457 -18.281 0.958 1 94.06 129 PRO B O 1
ATOM 2305 N N . CYS B 1 130 ? 6.109 -16.719 0.299 1 90.44 130 CYS B N 1
ATOM 2306 C CA . CYS B 1 130 ? 4.945 -17 1.124 1 90.44 130 CYS B CA 1
ATOM 2307 C C . CYS B 1 130 ? 5.242 -16.766 2.598 1 90.44 130 CYS B C 1
ATOM 2309 O O . CYS B 1 130 ? 4.707 -17.453 3.469 1 90.44 130 CYS B O 1
ATOM 2311 N N . GLU B 1 131 ? 6.207 -15.953 2.83 1 90.38 131 GLU B N 1
ATOM 2312 C CA . GLU B 1 131 ? 6.543 -15.398 4.137 1 90.38 131 GLU B CA 1
ATOM 2313 C C . GLU B 1 131 ? 6.965 -13.938 4.023 1 90.38 131 GLU B C 1
ATOM 2315 O O . GLU B 1 131 ? 7.629 -13.555 3.057 1 90.38 131 GLU B O 1
ATOM 2320 N N . ASN B 1 132 ? 6.602 -13.148 4.953 1 91.19 132 ASN B N 1
ATOM 2321 C CA . ASN B 1 132 ? 6.797 -11.711 4.859 1 91.19 132 ASN B CA 1
ATOM 2322 C C . ASN B 1 132 ? 8.125 -11.281 5.469 1 91.19 132 ASN B C 1
ATOM 2324 O O . ASN B 1 132 ? 8.32 -10.109 5.789 1 91.19 132 ASN B O 1
ATOM 2328 N N . THR B 1 133 ? 9.094 -12.227 5.637 1 94.38 133 THR B N 1
ATOM 2329 C CA . THR B 1 133 ? 10.406 -11.883 6.176 1 94.38 133 THR B CA 1
ATOM 2330 C C . THR B 1 133 ? 11.492 -12.07 5.117 1 94.38 133 THR B C 1
ATOM 2332 O O . THR B 1 133 ? 12.672 -11.844 5.383 1 94.38 133 THR B O 1
ATOM 2335 N N . TYR B 1 134 ? 11.078 -12.531 3.941 1 94.69 134 TYR B N 1
ATOM 2336 C CA . TYR B 1 134 ? 11.961 -12.648 2.789 1 94.69 134 TYR B CA 1
ATOM 2337 C C . TYR B 1 134 ? 11.312 -12.062 1.54 1 94.69 134 TYR B C 1
ATOM 2339 O O . TYR B 1 134 ? 10.094 -12.188 1.349 1 94.69 134 TYR B O 1
ATOM 2347 N N . SER B 1 135 ? 12.102 -11.461 0.725 1 95.75 135 SER B N 1
ATOM 2348 C CA . SER B 1 135 ? 11.703 -11.039 -0.616 1 95.75 135 SER B CA 1
ATOM 2349 C C . SER B 1 135 ? 12.68 -11.562 -1.668 1 95.75 135 SER B C 1
ATOM 2351 O O . SER B 1 135 ? 13.891 -11.57 -1.448 1 95.75 135 SER B O 1
ATOM 2353 N N . LEU B 1 136 ? 12.141 -11.969 -2.744 1 96.56 136 LEU B N 1
ATOM 2354 C CA . LEU B 1 136 ? 12.953 -12.508 -3.832 1 96.56 136 LEU B CA 1
ATOM 2355 C C . LEU B 1 136 ? 12.867 -11.609 -5.062 1 96.56 136 LEU B C 1
ATOM 2357 O O . LEU B 1 136 ? 11.812 -11.039 -5.348 1 96.56 136 LEU B O 1
ATOM 2361 N N . LYS B 1 137 ? 13.938 -11.461 -5.742 1 97.75 137 LYS B N 1
ATOM 2362 C CA . LYS B 1 137 ? 13.992 -10.914 -7.094 1 97.75 137 LYS B CA 1
ATOM 2363 C C . LYS B 1 137 ? 14.141 -12.023 -8.133 1 97.75 137 LYS B C 1
ATOM 2365 O O . LYS B 1 137 ? 15.086 -12.805 -8.078 1 97.75 137 LYS B O 1
ATOM 2370 N N . LEU B 1 138 ? 13.266 -12.102 -9.055 1 97.44 138 LEU B N 1
ATOM 2371 C CA . LEU B 1 138 ? 13.242 -13.125 -10.094 1 97.44 138 LEU B CA 1
ATOM 2372 C C . LEU B 1 138 ? 13.055 -12.492 -11.469 1 97.44 138 LEU B C 1
ATOM 2374 O O . LEU B 1 138 ? 12.359 -11.484 -11.602 1 97.44 138 LEU B O 1
ATOM 2378 N N . LYS B 1 139 ? 13.633 -13.125 -12.461 1 97.88 139 LYS B N 1
ATOM 2379 C CA . LYS B 1 139 ? 13.328 -12.711 -13.828 1 97.88 139 LYS B CA 1
ATOM 2380 C C . LYS B 1 139 ? 11.875 -12.992 -14.18 1 97.88 139 LYS B C 1
ATOM 2382 O O . LYS B 1 139 ? 11.391 -14.109 -14.016 1 97.88 139 LYS B O 1
ATOM 2387 N N . THR B 1 140 ? 11.234 -11.938 -14.664 1 97.5 140 THR B N 1
ATOM 2388 C CA . THR B 1 140 ? 9.828 -12.086 -15.031 1 97.5 140 THR B CA 1
ATOM 2389 C C . THR B 1 140 ? 9.648 -13.203 -16.047 1 97.5 140 THR B C 1
ATOM 2391 O O . THR B 1 140 ? 8.766 -14.055 -15.906 1 97.5 140 THR B O 1
ATOM 2394 N N . LYS B 1 141 ? 10.477 -13.328 -16.984 1 9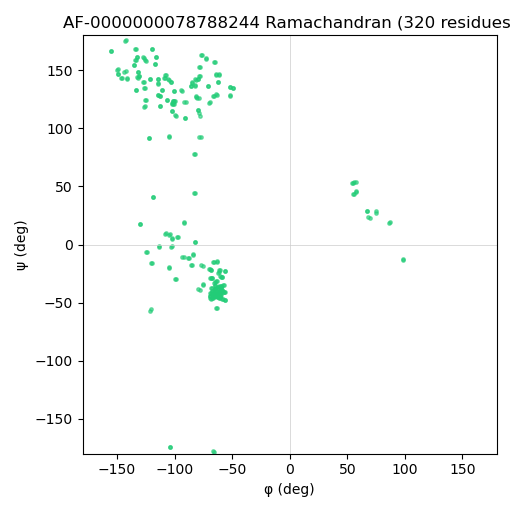7.81 141 LYS B N 1
ATOM 2395 C CA . LYS B 1 141 ? 10.391 -14.328 -18.047 1 97.81 141 LYS B CA 1
ATOM 2396 C C . LYS B 1 141 ? 10.531 -15.734 -17.484 1 97.81 141 LYS B C 1
ATOM 2398 O O . LYS B 1 141 ? 9.891 -16.672 -17.969 1 97.81 141 LYS B O 1
ATOM 2403 N N . ASP B 1 142 ? 11.391 -15.906 -16.516 1 98.44 142 ASP B N 1
ATOM 2404 C CA . ASP B 1 142 ? 11.562 -17.219 -15.922 1 98.44 142 ASP B CA 1
ATOM 2405 C C . ASP B 1 142 ? 10.289 -17.672 -15.211 1 98.44 142 ASP B C 1
ATOM 2407 O O . ASP B 1 142 ? 9.938 -18.859 -15.234 1 98.44 142 ASP B O 1
ATOM 2411 N N . ILE B 1 143 ? 9.602 -16.719 -14.617 1 97.75 143 ILE B N 1
ATOM 2412 C CA . ILE B 1 143 ? 8.352 -17.031 -13.945 1 97.75 143 ILE B CA 1
ATOM 2413 C C . ILE B 1 143 ? 7.293 -17.406 -14.977 1 97.75 143 ILE B C 1
ATOM 2415 O O . ILE B 1 143 ? 6.625 -18.438 -14.844 1 97.75 143 ILE B O 1
ATOM 2419 N N . LEU B 1 144 ? 7.199 -16.656 -16.047 1 97.69 144 LEU B N 1
ATOM 2420 C CA . LEU B 1 144 ? 6.137 -16.828 -17.031 1 97.69 144 LEU B CA 1
ATOM 2421 C C . LEU B 1 144 ? 6.395 -18.062 -17.906 1 97.69 144 LEU B C 1
ATOM 2423 O O . LEU B 1 144 ? 5.469 -18.812 -18.203 1 97.69 144 LEU B O 1
ATOM 2427 N N . ASP B 1 145 ? 7.68 -18.359 -18.203 1 98 145 ASP B N 1
ATOM 2428 C CA . ASP B 1 145 ? 7.984 -19.344 -19.234 1 98 145 ASP B CA 1
ATOM 2429 C C . ASP B 1 145 ? 8.445 -20.656 -18.625 1 98 145 ASP B C 1
ATOM 2431 O O . ASP B 1 145 ? 8.438 -21.688 -19.297 1 98 145 ASP B O 1
ATOM 2435 N N . ILE B 1 146 ? 8.844 -20.609 -17.453 1 98.5 146 ILE B N 1
ATOM 2436 C CA . ILE B 1 146 ? 9.406 -21.828 -16.875 1 98.5 146 ILE B CA 1
ATOM 2437 C C . ILE B 1 146 ? 8.609 -22.234 -15.633 1 98.5 146 ILE B C 1
ATOM 2439 O O . ILE B 1 146 ? 8.031 -23.328 -15.594 1 98.5 146 ILE B O 1
ATOM 2443 N N . PHE B 1 147 ? 8.492 -21.344 -14.617 1 98.38 147 PHE B N 1
ATOM 2444 C CA . PHE B 1 147 ? 7.883 -21.672 -13.328 1 98.38 147 PHE B CA 1
ATOM 2445 C C . PHE B 1 147 ? 6.414 -22.031 -13.5 1 98.38 147 PHE B C 1
ATOM 2447 O O . PHE B 1 147 ? 5.984 -23.125 -13.094 1 98.38 147 PHE B O 1
ATOM 2454 N N . LEU B 1 148 ? 5.684 -2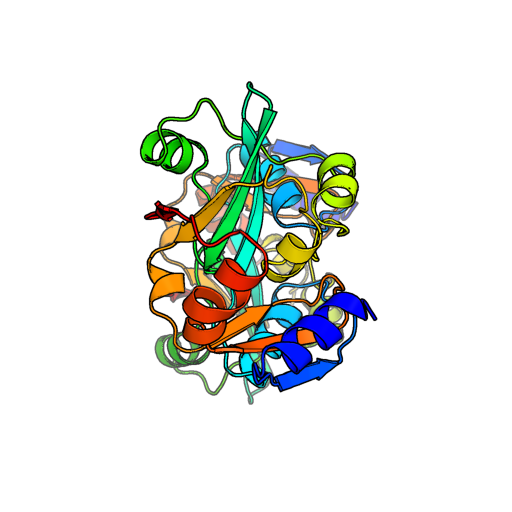1.109 -14.133 1 97.94 148 LEU B N 1
ATOM 2455 C CA . LEU B 1 148 ? 4.238 -21.281 -14.219 1 97.94 148 LEU B CA 1
ATOM 2456 C C . LEU B 1 148 ? 3.889 -22.547 -15.008 1 97.94 148 LEU B C 1
ATOM 2458 O O . LEU B 1 148 ? 3.088 -23.359 -14.555 1 97.94 148 LEU B O 1
ATOM 2462 N N . PRO B 1 149 ? 4.523 -22.844 -16.188 1 97.81 149 PRO B N 1
ATOM 2463 C CA . PRO B 1 149 ? 4.246 -24.109 -16.875 1 97.81 149 PRO B CA 1
ATOM 2464 C C . PRO B 1 149 ? 4.617 -25.328 -16.047 1 97.81 149 PRO B C 1
ATOM 2466 O O . PRO B 1 149 ? 3.881 -26.328 -16.047 1 97.81 149 PRO B O 1
ATOM 2469 N N . ALA B 1 150 ? 5.629 -25.281 -15.312 1 97.38 150 ALA B N 1
ATOM 2470 C CA . ALA B 1 150 ? 6.125 -26.422 -14.547 1 97.38 150 ALA B CA 1
ATOM 2471 C C . ALA B 1 150 ? 5.156 -26.812 -13.438 1 97.38 150 ALA B C 1
ATOM 2473 O O . ALA B 1 150 ? 5.086 -27.969 -13.039 1 97.38 150 ALA B O 1
ATOM 2474 N N . ILE B 1 151 ? 4.422 -25.828 -12.961 1 96 151 ILE B N 1
ATOM 2475 C CA . ILE B 1 151 ? 3.541 -26.125 -11.836 1 96 151 ILE B CA 1
ATOM 2476 C C . ILE B 1 151 ? 2.096 -26.219 -12.32 1 96 151 ILE B C 1
ATOM 2478 O O . ILE B 1 151 ? 1.163 -26.219 -11.516 1 96 151 ILE B O 1
ATOM 2482 N N . GLY B 1 152 ? 1.889 -26.203 -13.594 1 95.44 152 GLY B N 1
ATOM 2483 C CA . GLY B 1 152 ? 0.572 -26.438 -14.164 1 95.44 152 GLY B CA 1
ATOM 2484 C C . GLY B 1 152 ? -0.27 -25.188 -14.266 1 95.44 152 GLY B C 1
ATOM 2485 O O . GLY B 1 152 ? -1.5 -25.25 -14.305 1 95.44 152 GLY B O 1
ATOM 2486 N N . HIS B 1 153 ? 0.351 -24.031 -14.219 1 97.06 153 HIS B N 1
ATOM 2487 C CA . HIS B 1 153 ? -0.354 -22.75 -14.305 1 97.06 153 HIS B CA 1
ATOM 2488 C C . HIS B 1 153 ? 0.104 -21.953 -15.516 1 97.06 153 HIS B C 1
ATOM 2490 O O . HIS B 1 153 ? 0.298 -20.734 -15.422 1 97.06 153 HIS B O 1
ATOM 2496 N N . ALA B 1 154 ? 0.289 -22.609 -16.578 1 93.88 154 ALA B N 1
ATOM 2497 C CA . ALA B 1 154 ? 0.771 -21.953 -17.797 1 93.88 154 ALA B CA 1
ATOM 2498 C C . ALA B 1 154 ? -0.285 -21.016 -18.359 1 93.88 154 ALA B C 1
ATOM 2500 O O . ALA B 1 154 ? 0.035 -20.125 -19.141 1 93.88 154 ALA B O 1
ATOM 2501 N N . ASP B 1 155 ? -1.532 -21.297 -17.953 1 94.5 155 ASP B N 1
ATOM 2502 C CA . ASP B 1 155 ? -2.627 -20.484 -18.484 1 94.5 155 ASP B CA 1
ATOM 2503 C C . ASP B 1 155 ? -2.895 -19.281 -17.578 1 94.5 155 ASP B C 1
ATOM 2505 O O . ASP B 1 155 ? -3.207 -19.438 -16.391 1 94.5 155 ASP B O 1
ATOM 2509 N N . PHE B 1 156 ? -2.547 -18.125 -18.031 1 96.19 156 PHE B N 1
ATOM 2510 C CA . PHE B 1 156 ? -2.879 -16.891 -17.328 1 96.19 156 PHE B CA 1
ATOM 2511 C C . PHE B 1 156 ? -3.432 -15.844 -18.297 1 96.19 156 PHE B C 1
ATOM 2513 O O . PHE B 1 156 ? -3.277 -15.969 -19.516 1 96.19 156 PHE B O 1
ATOM 2520 N N . GLU B 1 157 ? -4.129 -14.922 -17.766 1 97.12 157 GLU B N 1
ATOM 2521 C CA . GLU B 1 157 ? -4.73 -13.859 -18.578 1 97.12 157 GLU B CA 1
ATOM 2522 C C . GLU B 1 157 ? -4.062 -12.516 -18.312 1 97.12 157 GLU B C 1
ATOM 2524 O O . GLU B 1 157 ? -3.809 -12.156 -17.156 1 97.12 157 GLU B O 1
ATOM 2529 N N . GLU B 1 158 ? -3.732 -11.836 -19.375 1 96.75 158 GLU B N 1
ATOM 2530 C CA . GLU B 1 158 ? -3.242 -10.461 -19.266 1 96.75 158 GLU B CA 1
ATOM 2531 C C . GLU B 1 158 ? -4.395 -9.477 -19.109 1 96.75 158 GLU B C 1
ATOM 2533 O O . GLU B 1 158 ? -5.371 -9.531 -19.859 1 96.75 158 GLU B O 1
ATOM 2538 N N . ILE B 1 159 ? -4.32 -8.664 -18.109 1 96.75 159 ILE B N 1
ATOM 2539 C CA . ILE B 1 159 ? -5.352 -7.648 -17.906 1 96.75 159 ILE B CA 1
ATOM 2540 C C . ILE B 1 159 ? -4.73 -6.258 -17.953 1 96.75 159 ILE B C 1
ATOM 2542 O O . ILE B 1 159 ? -3.504 -6.121 -17.938 1 96.75 159 ILE B O 1
ATOM 2546 N N . ASP B 1 160 ? -5.633 -5.227 -18.031 1 93.31 160 ASP B N 1
ATOM 2547 C CA . ASP B 1 160 ? -5.223 -3.828 -17.984 1 93.31 160 ASP B CA 1
ATOM 2548 C C . ASP B 1 160 ? -5.902 -3.088 -16.844 1 93.31 160 ASP B C 1
ATOM 2550 O O . ASP B 1 160 ? -7.02 -2.59 -16.984 1 93.31 160 ASP B O 1
ATOM 2554 N N . ALA B 1 161 ? -5.188 -3.107 -15.727 1 84.69 161 ALA B N 1
ATOM 2555 C CA . ALA B 1 161 ? -5.73 -2.369 -14.586 1 84.69 161 ALA B CA 1
ATOM 2556 C C . ALA B 1 161 ? -5.484 -0.871 -14.742 1 84.69 161 ALA B C 1
ATOM 2558 O O . ALA B 1 161 ? -4.387 -0.451 -15.117 1 84.69 161 ALA B O 1
ATOM 2559 N N . ASP B 1 162 ? -6.391 0.144 -14.984 1 68.19 162 ASP B N 1
ATOM 2560 C CA . ASP B 1 162 ? -6.32 1.575 -15.273 1 68.19 162 ASP B CA 1
ATOM 2561 C C . ASP B 1 162 ? -5.516 2.307 -14.195 1 68.19 162 ASP B C 1
ATOM 2563 O O . ASP B 1 162 ? -5.5 1.893 -13.039 1 68.19 162 ASP B O 1
#

Sequence (324 aa):
MKPEIYHTLDKLGIDYTSLEHSPIMTMEEGTMIAQKLNVTPCKNLFLVNKQKEYFLLLLSENKKLSAKSIAKQIDSSHLSFASDEDMKRLLSTTPGAVSILGLIYDNTNKVKLLIDKEIMRTDYIGCHPCENTYSLKLKTKDILDIFLPAIGHADFEEIDADMKPEIYHTLDKLGIDYTSLEHSPIMTMEEGTMIAQKLNVTPCKNLFLVNKQKEYFLLLLSENKKLSAKSIAKQIDSSHLSFASDEDMKRLLSTTPGAVSILGLIYDNTNKVKLLIDKEIMRTDYIGCHPCENTYSLKLKTKDILDIFLPAIGHADFEEIDAD

InterPro domains:
  IPR007214 YbaK/aminoacyl-tRNA synthetase-associated domain [PF04073] (21-145)
  IPR036754 YbaK/aminoacyl-tRNA synthetase-associated domain superfamily [G3DSA:3.90.960.10] (1-160)
  IPR036754 YbaK/aminoacyl-tRNA synthetase-associated domain superfamily [SSF55826] (3-146)
  IPR040285 Prolyl-tRNA editing protein ProX/PRXD1 [PTHR31423] (2-154)